Protein AF-A0A6N7H8T6-F1 (afdb_monomer)

Foldseek 3Di:
DDDPDDDDFQLDKDFQLQDDDDPPDDPVPGDIDDPVRSVVRLVLLAVVLVCVLVPNQLVVSQVVCVVVLVDGSNSHRDDSVNNLVNLLDVVLQQFDDDPNDGDDGHPDDHSDHPVSSVVSVVVVVVVPPDDPQDPQQHQQVNDADPVPRDGWHADDDPDPPPDPCVPDPRTDDVVPPDD

pLDDT: mean 80.15, std 17.3, range [33.03, 98.0]

Secondary structure (DSSP, 8-state):
----SSS--TTS--B-TT--PPTT--GGGPPBPPHHHHHHHHHHHHHHHHHHHTT--HHHHHHHHHHTT---TTSPPP-HHHHHHHHT-GGGGTEEEETTEEEEEPSS--SS-HHHHHHHHHHHHHT---S---TTSTTTTT-B-TTT-PBPEE---PPPTT-TTTTS-SEE-TTS---

Radius of gyration: 24.12 Å; Cα contacts (8 Å, |Δi|>4): 196; chains: 1; bounding box: 52×52×66 Å

Solvent-accessible surface area (backbone atoms only — not comparable to full-atom values): 11078 Å² total; per-residue (Å²): 130,85,81,82,83,76,83,54,50,81,48,44,80,37,54,41,66,66,68,77,74,56,95,94,53,54,83,87,69,50,54,66,52,54,68,69,58,31,50,53,39,31,48,51,54,39,53,50,51,53,39,47,74,74,63,51,53,58,62,56,56,31,50,51,33,48,74,71,68,52,50,43,59,71,68,41,74,59,42,53,68,56,51,51,62,57,73,68,36,48,59,44,35,20,35,37,70,54,95,94,36,84,74,48,70,48,86,70,85,47,62,38,57,55,68,60,47,51,52,50,51,50,52,59,60,69,62,68,63,68,78,77,76,44,91,90,44,76,53,46,77,68,41,59,38,92,86,78,62,48,65,22,39,59,49,87,74,75,71,63,96,83,53,99,66,78,80,76,74,55,61,45,63,80,87,63,69,88,127

Sequence (179 aa):
MAYVGGPRRFGWPGGDLTWQPAEGQTDEDRPQVPAAQVAREREAIRAAADELLAGVSQGEI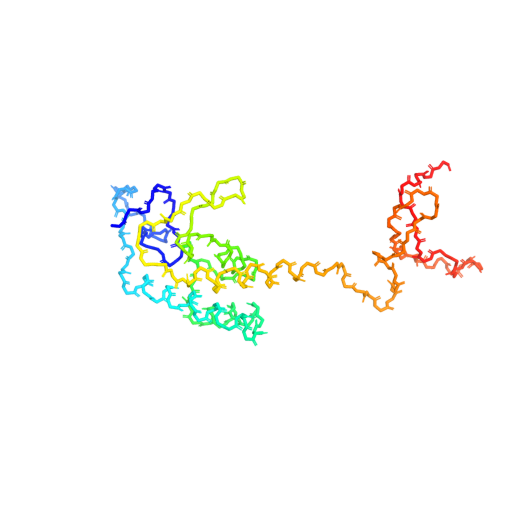VRAWNKEGLWTVTGLPWTAKGLRLMMLRATNAGLIEQDDKFVSRIPGEPIIDPEVFERLRSMYKGRSRGRPIGERYVGTGILRCAVCGHTLSAVAHQPRLDSPTALADLHVCRSVGSA

Mean predicted aligned error: 13.2 Å

Nearest PDB structures (foldseek):
  4kis-assembly3_C  TM=6.837E-01  e=4.340E-03  Listeria innocua Clip11262
  4kis-assembly2_B  TM=5.967E-01  e=1.514E-03  Listeria innocua Clip11262
  4kis-assembly1_A  TM=5.745E-01  e=1.181E-03  Listeria innocua Clip11262
  4kis-assembly4_D  TM=5.713E-01  e=2.063E-03  Listeria innocua Clip11262
  6dnw-assembly1_A  TM=5.417E-01  e=1.610E-03  Listeria innocua Clip11262

Structure (mmCIF, N/CA/C/O backbone):
data_AF-A0A6N7H8T6-F1
#
_entry.id   AF-A0A6N7H8T6-F1
#
loop_
_atom_site.group_PDB
_atom_site.id
_atom_site.type_symbol
_atom_site.label_atom_id
_atom_site.label_alt_id
_atom_site.label_comp_id
_atom_site.label_asym_id
_atom_site.label_entity_id
_atom_site.label_seq_id
_atom_site.pdbx_PDB_ins_code
_atom_site.Cartn_x
_atom_site.Cartn_y
_atom_site.Cartn_z
_atom_site.occupancy
_atom_site.B_iso_or_equiv
_atom_site.auth_seq_id
_atom_site.auth_comp_id
_atom_site.auth_asym_id
_atom_site.auth_atom_id
_atom_site.pdbx_PDB_model_num
ATOM 1 N N . MET A 1 1 ? -1.152 -12.227 18.499 1.00 45.41 1 MET A N 1
ATOM 2 C CA . MET A 1 1 ? -0.290 -11.899 17.341 1.00 45.41 1 MET A CA 1
ATOM 3 C C . MET A 1 1 ? 0.047 -10.420 17.419 1.00 45.41 1 MET A C 1
ATOM 5 O O . MET A 1 1 ? -0.827 -9.602 17.171 1.00 45.41 1 MET A O 1
ATOM 9 N N . ALA A 1 2 ? 1.246 -10.079 17.893 1.00 40.97 2 ALA A N 1
ATOM 10 C CA . ALA A 1 2 ? 1.600 -8.707 18.247 1.00 40.97 2 ALA A CA 1
ATOM 11 C C . ALA A 1 2 ? 2.282 -7.999 17.068 1.00 40.97 2 ALA A C 1
ATOM 13 O O . ALA A 1 2 ? 3.449 -8.248 16.775 1.00 40.97 2 ALA A O 1
ATOM 14 N N . TYR A 1 3 ? 1.547 -7.114 16.397 1.00 54.38 3 TYR A N 1
ATOM 15 C CA . TYR A 1 3 ? 2.156 -6.016 15.655 1.00 54.38 3 TYR A CA 1
ATOM 16 C C . TYR A 1 3 ? 2.599 -4.965 16.686 1.00 54.38 3 TYR A C 1
ATOM 18 O O . TYR A 1 3 ? 1.795 -4.505 17.497 1.00 54.38 3 TYR A O 1
ATOM 26 N N . VAL A 1 4 ? 3.894 -4.654 16.705 1.00 48.00 4 VAL A N 1
ATOM 27 C CA . VAL A 1 4 ? 4.522 -3.731 17.659 1.00 48.00 4 VAL A CA 1
ATOM 28 C C . VAL A 1 4 ? 4.193 -2.292 17.252 1.00 48.00 4 VAL A C 1
ATOM 30 O O . VAL A 1 4 ? 4.643 -1.845 16.204 1.00 48.00 4 VAL A O 1
ATOM 33 N N . GLY A 1 5 ? 3.396 -1.607 18.079 1.00 60.94 5 GLY A N 1
ATOM 34 C CA . GLY A 1 5 ? 3.323 -0.145 18.237 1.00 60.94 5 GLY A CA 1
ATOM 35 C C . GLY A 1 5 ? 3.208 0.720 16.973 1.00 60.94 5 GLY A C 1
ATOM 36 O O . GLY A 1 5 ? 4.181 0.957 16.265 1.00 60.94 5 GLY A O 1
ATOM 37 N N . GLY A 1 6 ? 2.027 1.295 16.739 1.00 69.12 6 GLY A N 1
ATOM 38 C CA . GLY A 1 6 ? 1.811 2.360 15.752 1.00 69.12 6 GLY A CA 1
ATOM 39 C C . GLY A 1 6 ? 0.403 2.333 15.148 1.00 69.12 6 GLY A C 1
ATOM 40 O O . GLY A 1 6 ? -0.345 1.388 15.401 1.00 69.12 6 GLY A O 1
ATOM 41 N N . PRO A 1 7 ? 0.031 3.338 14.332 1.00 80.56 7 PRO A N 1
ATOM 42 C CA . PRO A 1 7 ? -1.272 3.377 13.672 1.00 80.56 7 PRO A CA 1
ATOM 43 C C . PRO A 1 7 ? -1.535 2.114 12.841 1.00 80.56 7 PRO A C 1
ATOM 45 O O . PRO A 1 7 ? -0.618 1.555 12.225 1.00 80.56 7 PRO A O 1
ATOM 48 N N . ARG A 1 8 ? -2.801 1.679 12.805 1.00 90.25 8 ARG A N 1
ATOM 49 C CA . ARG A 1 8 ? -3.250 0.485 12.075 1.00 90.25 8 ARG A CA 1
ATOM 50 C C . ARG A 1 8 ? -2.813 0.524 10.605 1.00 90.25 8 ARG A C 1
ATOM 52 O O . ARG A 1 8 ? -2.893 1.555 9.937 1.00 90.25 8 ARG A O 1
ATOM 59 N N . ARG A 1 9 ? -2.412 -0.633 10.071 1.00 91.00 9 ARG A N 1
ATOM 60 C CA . ARG A 1 9 ? -2.093 -0.825 8.646 1.00 91.00 9 ARG A CA 1
ATOM 61 C C . ARG A 1 9 ? -3.193 -1.618 7.942 1.00 91.00 9 ARG A C 1
ATOM 63 O O . ARG A 1 9 ? -3.807 -2.496 8.533 1.00 91.00 9 ARG A O 1
ATOM 70 N N . PHE A 1 10 ? -3.400 -1.326 6.661 1.00 93.88 10 PHE A N 1
ATOM 71 C CA . PHE A 1 10 ? -4.339 -2.062 5.809 1.00 93.88 10 PHE A CA 1
ATOM 72 C C . PHE A 1 10 ? -3.918 -3.536 5.717 1.00 93.88 10 PHE A C 1
ATOM 74 O O . PHE A 1 10 ? -2.736 -3.806 5.500 1.00 93.88 10 PHE A O 1
ATOM 81 N N . GLY A 1 11 ? -4.853 -4.465 5.918 1.00 92.50 11 GLY A N 1
ATOM 82 C CA . GLY A 1 11 ? -4.601 -5.908 6.005 1.00 92.50 11 GLY A CA 1
ATOM 83 C C . GLY A 1 11 ? -4.140 -6.405 7.381 1.00 92.50 11 GLY A C 1
ATOM 84 O O . GLY A 1 11 ? -3.870 -7.598 7.538 1.00 92.50 11 GLY A O 1
ATOM 85 N N . TRP A 1 12 ? -4.055 -5.519 8.382 1.00 91.56 12 TRP A N 1
ATOM 86 C CA . TRP A 1 12 ? -3.616 -5.849 9.740 1.00 91.56 12 TRP A CA 1
ATOM 87 C C . TRP A 1 12 ? -4.679 -5.480 10.791 1.00 91.56 12 TRP A C 1
ATOM 89 O O . TRP A 1 12 ? -5.406 -4.490 10.620 1.00 91.56 12 TRP A O 1
ATOM 99 N N . PRO A 1 13 ? -4.782 -6.256 11.888 1.00 91.12 13 PRO A N 1
ATOM 100 C CA . PRO A 1 13 ? -5.597 -5.883 13.041 1.00 91.12 13 PRO A CA 1
ATOM 101 C C . PRO A 1 13 ? -5.139 -4.559 13.664 1.00 91.12 13 PRO A C 1
ATOM 103 O O . PRO A 1 13 ? -3.966 -4.192 13.577 1.00 91.12 13 PRO A O 1
ATOM 106 N N . GLY A 1 14 ? -6.064 -3.857 14.311 1.00 90.56 14 GLY A N 1
ATOM 107 C CA . GLY A 1 14 ? -5.794 -2.628 15.051 1.00 90.56 14 GLY A CA 1
ATOM 108 C C . GLY A 1 14 ? -7.059 -1.804 15.268 1.00 90.56 14 GLY A C 1
ATOM 109 O O . GLY A 1 14 ? -8.129 -2.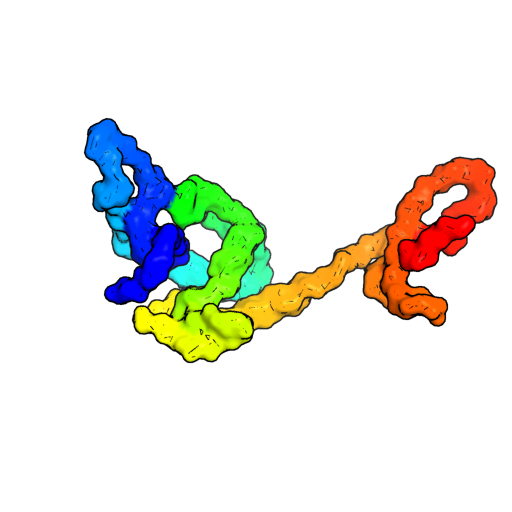147 14.756 1.00 90.56 14 GLY A O 1
ATOM 110 N N . GLY A 1 15 ? -6.911 -0.701 16.002 1.00 90.56 15 GLY A N 1
ATOM 111 C CA . GLY A 1 15 ? -7.995 0.248 16.230 1.00 90.56 15 GLY A CA 1
ATOM 112 C C . GLY A 1 15 ? -8.490 0.879 14.927 1.00 90.56 15 GLY A C 1
ATOM 113 O O . GLY A 1 15 ? -7.713 1.103 13.992 1.00 90.56 15 GLY A O 1
ATOM 114 N N . ASP A 1 16 ? -9.784 1.168 14.873 1.00 90.56 16 ASP A N 1
ATOM 115 C CA . ASP A 1 16 ? -10.409 1.859 13.754 1.00 90.56 16 ASP A CA 1
ATOM 116 C C . ASP A 1 16 ? -9.995 3.339 13.715 1.00 90.56 16 ASP A C 1
ATOM 118 O O . ASP A 1 16 ? -10.330 4.123 14.600 1.00 90.56 16 ASP A O 1
ATOM 122 N N . LEU A 1 17 ? -9.249 3.731 12.679 1.00 89.19 17 LEU A N 1
ATOM 123 C CA . LEU A 1 17 ? -8.793 5.114 12.503 1.00 89.19 17 LEU A CA 1
ATOM 124 C C . LEU A 1 17 ? -9.880 6.034 11.930 1.00 89.19 17 LEU A C 1
ATOM 126 O O . LEU A 1 17 ? -9.668 7.241 11.862 1.00 89.19 17 LEU A O 1
ATOM 130 N N . THR A 1 18 ? -11.011 5.478 11.493 1.00 89.62 18 THR A N 1
ATOM 131 C CA . THR A 1 18 ? -12.170 6.246 11.019 1.00 89.62 18 THR A CA 1
ATOM 132 C C . THR A 1 18 ? -13.157 6.565 12.139 1.00 89.62 18 THR A C 1
ATOM 134 O O . THR A 1 18 ? -14.020 7.427 11.970 1.00 89.62 18 THR A O 1
ATOM 137 N N . TRP A 1 19 ? -13.003 5.908 13.293 1.00 91.31 19 TRP A N 1
ATOM 138 C CA . TRP A 1 19 ? -13.808 6.155 14.479 1.00 91.31 19 TRP A CA 1
ATOM 139 C C . TRP A 1 19 ? -13.609 7.580 15.003 1.00 91.31 19 TRP A C 1
ATOM 141 O O . TRP A 1 19 ? -12.481 8.065 15.123 1.00 91.31 19 TRP A O 1
ATOM 151 N N . GLN A 1 20 ? -14.723 8.230 15.336 1.00 88.19 20 GLN A N 1
ATOM 152 C CA . GLN A 1 20 ? -14.751 9.549 15.955 1.00 88.19 20 GLN A CA 1
ATOM 153 C C . GLN A 1 20 ? -15.271 9.413 17.392 1.00 88.19 20 GLN A C 1
ATOM 155 O O . GLN A 1 20 ? -16.350 8.840 17.573 1.00 88.19 20 GLN A O 1
ATOM 160 N N . PRO A 1 21 ? -14.532 9.915 18.400 1.00 89.56 21 PRO A N 1
ATOM 161 C CA . PRO A 1 21 ? -14.958 9.838 19.791 1.00 89.56 21 PRO A CA 1
ATOM 162 C C . PRO A 1 21 ? -16.205 10.694 20.027 1.00 89.56 21 PRO A C 1
ATOM 164 O O . PRO A 1 21 ? -16.276 11.843 19.584 1.00 89.56 21 PRO A O 1
ATOM 167 N N . ALA A 1 22 ? -17.178 10.142 20.748 1.00 88.56 22 ALA A N 1
ATOM 168 C CA . ALA A 1 22 ? -18.265 10.917 21.332 1.00 88.56 22 ALA A CA 1
ATOM 169 C C . ALA A 1 22 ? -17.770 11.729 22.545 1.00 88.56 22 ALA A C 1
ATOM 171 O O . ALA A 1 22 ? -16.653 11.545 23.031 1.00 88.56 22 ALA A O 1
ATOM 172 N N . GLU A 1 23 ? -18.610 12.631 23.052 1.00 90.50 23 GLU A N 1
ATOM 173 C CA . GLU A 1 23 ? -18.296 13.420 24.245 1.00 90.50 23 GLU A CA 1
ATOM 174 C C . GLU A 1 23 ? -17.935 12.507 25.432 1.00 90.50 23 GLU A C 1
ATOM 176 O O . GLU A 1 23 ? -18.690 11.604 25.791 1.00 90.50 23 GLU A O 1
ATOM 181 N N . GLY A 1 24 ? -16.751 12.725 26.013 1.00 88.44 24 GLY A N 1
ATOM 182 C CA . GLY A 1 24 ? -16.219 11.930 27.125 1.00 88.44 24 GLY A CA 1
ATOM 183 C C . GLY A 1 24 ? -15.457 10.657 26.736 1.00 88.44 24 GLY A C 1
ATOM 184 O O . GLY A 1 24 ? -14.901 10.024 27.628 1.00 88.44 24 GLY A O 1
ATOM 185 N N . GLN A 1 25 ? -15.390 10.300 25.449 1.00 88.88 25 GLN A N 1
ATOM 186 C CA . GLN A 1 25 ? -14.588 9.168 24.971 1.00 88.88 25 GLN A CA 1
ATOM 187 C C . GLN A 1 25 ? -13.156 9.590 24.643 1.00 88.88 25 GLN A C 1
ATOM 189 O O . GLN A 1 25 ? -12.916 10.681 24.114 1.00 88.88 25 GLN A O 1
ATOM 194 N N . THR A 1 26 ? -12.204 8.704 24.920 1.00 88.38 26 THR A N 1
ATOM 195 C CA . THR A 1 26 ? -10.773 8.925 24.668 1.00 88.38 26 THR A CA 1
ATOM 196 C C . THR A 1 26 ? -10.216 7.911 23.665 1.00 88.38 26 THR A C 1
ATOM 198 O O . THR A 1 26 ? -10.927 7.028 23.192 1.00 88.38 26 THR A O 1
ATOM 201 N N . ASP A 1 27 ? -8.942 8.038 23.270 1.00 83.38 27 ASP A N 1
ATOM 202 C CA . ASP A 1 27 ? -8.324 7.150 22.265 1.00 83.38 27 ASP A CA 1
ATOM 203 C C . ASP A 1 27 ? -8.343 5.670 22.694 1.00 83.38 27 ASP A C 1
ATOM 205 O O . ASP A 1 27 ? -8.375 4.773 21.850 1.00 83.38 27 ASP A O 1
ATOM 209 N N . GLU A 1 28 ? -8.371 5.424 24.006 1.00 84.81 28 GLU A N 1
ATOM 210 C CA . GLU A 1 28 ? -8.485 4.107 24.631 1.00 84.81 28 GLU A CA 1
ATOM 211 C C . GLU A 1 28 ? -9.816 3.404 24.320 1.00 84.81 28 GLU A C 1
ATOM 213 O O . GLU A 1 28 ? -9.850 2.174 24.264 1.00 84.81 28 GLU A O 1
ATOM 218 N N . ASP A 1 29 ? -10.886 4.160 24.055 1.00 88.56 29 ASP A N 1
ATOM 219 C CA . ASP A 1 29 ? -12.208 3.623 23.709 1.00 88.56 29 ASP A CA 1
ATOM 220 C C . ASP A 1 29 ? -12.323 3.231 22.230 1.00 88.56 29 ASP A C 1
ATOM 222 O O . ASP A 1 29 ? -13.356 2.708 21.794 1.00 88.56 29 ASP A O 1
ATOM 226 N N . ARG A 1 30 ? -11.274 3.476 21.431 1.00 89.12 30 ARG A N 1
ATOM 227 C CA . ARG A 1 30 ? -11.296 3.202 19.995 1.00 89.12 30 ARG A CA 1
ATOM 228 C C . ARG A 1 30 ? -11.588 1.713 19.742 1.00 89.12 30 ARG A C 1
ATOM 230 O O . ARG A 1 30 ? -10.778 0.849 20.108 1.00 89.12 30 ARG A O 1
ATOM 237 N N . PRO A 1 31 ? -12.676 1.384 19.020 1.00 91.19 31 PRO A N 1
ATOM 238 C CA . PRO A 1 31 ? -13.019 0.004 18.730 1.00 91.19 31 PRO A CA 1
ATOM 239 C C . PRO A 1 31 ? -11.979 -0.638 17.810 1.00 91.19 31 PRO A C 1
ATOM 241 O O . PRO A 1 31 ? -11.370 0.006 16.951 1.00 91.19 31 PRO A O 1
ATOM 244 N N . GLN A 1 32 ? -11.785 -1.944 17.976 1.00 91.06 32 GLN A N 1
ATOM 245 C CA . GLN A 1 32 ? -10.966 -2.728 17.058 1.00 91.06 32 GLN A CA 1
ATOM 246 C C . GLN A 1 32 ? -11.731 -2.998 15.768 1.00 91.06 32 GLN A C 1
ATOM 248 O O . GLN A 1 32 ? -12.931 -3.278 15.784 1.00 91.06 32 GLN A O 1
ATOM 253 N N . VAL A 1 33 ? -11.015 -2.976 14.648 1.00 92.00 33 VAL A N 1
ATOM 254 C CA . VAL A 1 33 ? -11.615 -3.298 13.355 1.00 92.00 33 VAL A CA 1
ATOM 255 C C . VAL A 1 33 ? -12.042 -4.773 13.319 1.00 92.00 33 VAL A C 1
ATOM 257 O O . VAL A 1 33 ? -11.255 -5.639 13.719 1.00 92.00 33 VAL A O 1
ATOM 260 N N . PRO A 1 34 ? -13.253 -5.096 12.818 1.00 93.50 34 PRO A N 1
ATOM 261 C CA . PRO A 1 34 ? -13.736 -6.471 12.769 1.00 93.50 34 PRO A CA 1
ATOM 262 C C . PRO A 1 34 ? -12.805 -7.407 11.990 1.00 93.50 34 PRO A C 1
ATOM 264 O O . PRO A 1 34 ? -12.294 -7.063 10.921 1.00 93.50 34 PRO A O 1
ATOM 267 N N . ALA A 1 35 ? -12.654 -8.645 12.469 1.00 92.69 35 ALA A N 1
ATOM 268 C CA . ALA A 1 35 ? -11.806 -9.650 11.822 1.00 92.69 35 ALA A CA 1
ATOM 269 C C . ALA A 1 35 ? -12.214 -9.932 10.362 1.00 92.69 35 ALA A C 1
ATOM 271 O O . ALA A 1 35 ? -11.352 -10.154 9.514 1.00 92.69 35 ALA A O 1
ATOM 272 N N . ALA A 1 36 ? -13.513 -9.859 10.050 1.00 94.25 36 ALA A N 1
ATOM 273 C CA . ALA A 1 36 ? -14.027 -10.009 8.688 1.00 94.25 36 ALA A CA 1
ATOM 274 C C . ALA A 1 36 ? -13.511 -8.912 7.740 1.00 94.25 36 ALA A C 1
ATOM 276 O O . ALA A 1 36 ? -13.147 -9.196 6.600 1.00 94.25 36 ALA A O 1
ATOM 277 N N . GLN A 1 37 ? -13.416 -7.668 8.222 1.00 94.12 37 GLN A N 1
ATOM 278 C CA . GLN A 1 37 ? -12.843 -6.573 7.445 1.00 94.12 37 GLN A CA 1
ATOM 279 C C . GLN A 1 37 ? -11.347 -6.801 7.217 1.00 94.12 37 GLN A C 1
ATOM 281 O O . GLN A 1 37 ? -10.883 -6.693 6.087 1.00 94.12 37 GLN A O 1
ATOM 286 N N . VAL A 1 38 ? -10.598 -7.197 8.251 1.00 94.44 38 VAL A N 1
ATOM 287 C CA . VAL A 1 38 ? -9.169 -7.524 8.105 1.00 94.44 38 VAL A CA 1
ATOM 288 C C . VAL A 1 38 ? -8.964 -8.661 7.098 1.00 94.44 38 VAL A C 1
ATOM 290 O O . VAL A 1 38 ? -8.064 -8.579 6.266 1.00 94.44 38 VAL A O 1
ATOM 293 N N . ALA A 1 39 ? -9.808 -9.695 7.118 1.00 95.06 39 ALA A N 1
ATOM 294 C CA . ALA A 1 39 ? -9.755 -10.789 6.151 1.00 95.06 39 ALA A CA 1
ATOM 295 C C . ALA A 1 39 ? -10.003 -10.305 4.712 1.00 95.06 39 ALA A C 1
ATOM 297 O O . ALA A 1 39 ? -9.221 -10.643 3.824 1.00 95.06 39 ALA A O 1
ATOM 298 N N . ARG A 1 40 ? -11.018 -9.453 4.493 1.00 96.56 40 ARG A N 1
ATOM 299 C CA . ARG A 1 40 ? -11.284 -8.826 3.185 1.00 96.56 40 ARG A CA 1
ATOM 300 C C . ARG A 1 40 ? -10.082 -8.022 2.689 1.00 96.56 40 ARG A C 1
ATOM 302 O O . ARG A 1 40 ? -9.706 -8.128 1.528 1.00 96.56 40 ARG A O 1
ATOM 309 N N . GLU A 1 41 ? -9.470 -7.225 3.560 1.00 96.38 41 GLU A N 1
ATOM 310 C CA . GLU A 1 41 ? -8.300 -6.417 3.206 1.00 96.38 41 GLU A CA 1
ATOM 311 C C . GLU A 1 41 ? -7.083 -7.286 2.857 1.00 96.38 41 GLU A C 1
ATOM 313 O O . GLU A 1 41 ? -6.379 -6.998 1.891 1.00 96.38 41 GLU A O 1
ATOM 318 N N . ARG A 1 42 ? -6.841 -8.370 3.608 1.00 96.50 42 ARG A N 1
ATOM 319 C CA . ARG A 1 42 ? -5.766 -9.335 3.310 1.00 96.50 42 ARG A CA 1
ATOM 320 C C . ARG A 1 42 ? -5.976 -10.008 1.962 1.00 96.50 42 ARG A C 1
ATOM 322 O O . ARG A 1 42 ? -5.013 -10.168 1.220 1.00 96.50 42 ARG A O 1
ATOM 329 N N . GLU A 1 43 ? -7.213 -10.369 1.646 1.00 97.06 43 GLU A N 1
ATOM 330 C CA . GLU A 1 43 ? -7.534 -10.981 0.362 1.00 97.06 43 GLU A CA 1
ATOM 331 C C . GLU A 1 43 ? -7.336 -10.006 -0.797 1.00 97.06 43 GLU A C 1
ATOM 333 O O . GLU A 1 43 ? -6.704 -10.351 -1.789 1.00 97.06 43 GLU A O 1
ATOM 338 N N . ALA A 1 44 ? -7.749 -8.749 -0.628 1.00 97.44 44 ALA A N 1
ATOM 339 C CA . ALA A 1 44 ? -7.486 -7.712 -1.617 1.00 97.44 44 ALA A CA 1
ATOM 340 C C . ALA A 1 44 ? -5.981 -7.523 -1.872 1.00 97.44 44 ALA A C 1
ATOM 342 O O . ALA A 1 44 ? -5.565 -7.368 -3.017 1.00 97.44 44 ALA A O 1
ATOM 343 N N . ILE A 1 45 ? -5.144 -7.578 -0.829 1.00 97.38 45 ILE A N 1
ATOM 344 C CA . ILE A 1 45 ? -3.683 -7.505 -0.979 1.00 97.38 45 ILE A CA 1
ATOM 345 C C . ILE A 1 45 ? -3.146 -8.676 -1.820 1.00 97.38 45 ILE A C 1
ATOM 347 O O . ILE A 1 45 ? -2.280 -8.455 -2.667 1.00 97.38 45 ILE A O 1
ATOM 351 N N . ARG A 1 46 ? -3.647 -9.901 -1.609 1.00 97.31 46 ARG A N 1
ATOM 352 C CA . ARG A 1 46 ? -3.247 -11.081 -2.396 1.00 97.31 46 ARG A CA 1
ATOM 353 C C . ARG A 1 46 ? -3.690 -10.965 -3.847 1.00 97.31 46 ARG A C 1
ATOM 355 O O . ARG A 1 46 ? -2.850 -11.042 -4.735 1.00 97.31 46 ARG A O 1
ATO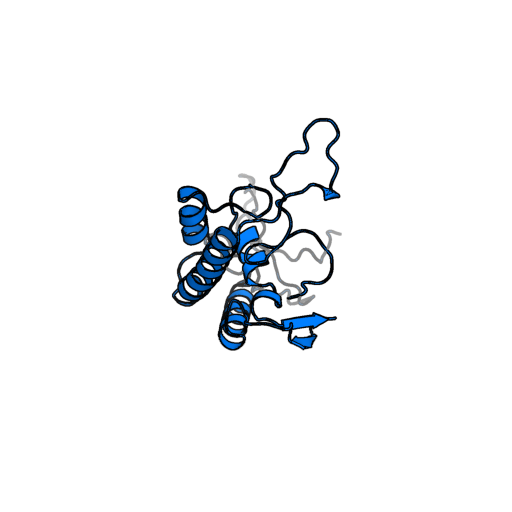M 362 N N . ALA A 1 47 ? -4.966 -10.666 -4.075 1.00 97.38 47 ALA A N 1
ATOM 363 C CA . ALA A 1 47 ? -5.508 -10.483 -5.416 1.00 97.38 47 ALA A CA 1
ATOM 364 C C . ALA A 1 47 ? -4.746 -9.394 -6.188 1.00 97.38 47 ALA A C 1
ATOM 366 O O . ALA A 1 47 ? -4.328 -9.610 -7.321 1.00 97.38 47 ALA A O 1
ATOM 367 N N . ALA A 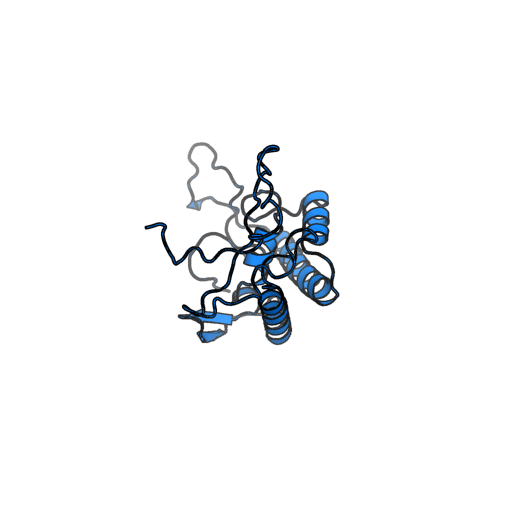1 48 ? -4.458 -8.254 -5.549 1.00 97.25 48 ALA A N 1
ATOM 368 C CA . ALA A 1 48 ? -3.672 -7.197 -6.179 1.00 97.25 48 ALA A CA 1
ATOM 369 C C . ALA A 1 48 ? -2.227 -7.622 -6.480 1.00 97.25 48 ALA A C 1
ATOM 371 O O . ALA A 1 48 ? -1.662 -7.160 -7.470 1.00 97.25 48 ALA A O 1
ATOM 372 N N . ALA A 1 49 ? -1.605 -8.473 -5.655 1.00 97.06 49 ALA A N 1
ATOM 373 C CA . ALA A 1 49 ? -0.284 -9.026 -5.956 1.00 97.06 49 ALA A CA 1
ATOM 374 C C . ALA A 1 49 ? -0.310 -9.829 -7.262 1.00 97.06 49 ALA A C 1
ATOM 376 O O . ALA A 1 49 ? 0.514 -9.584 -8.149 1.00 97.06 49 ALA A O 1
ATOM 377 N N . ASP A 1 50 ? -1.284 -10.726 -7.391 1.00 96.75 50 ASP A N 1
ATOM 378 C CA . ASP A 1 50 ? -1.440 -11.591 -8.558 1.00 96.75 50 ASP A CA 1
ATOM 379 C C . ASP A 1 50 ? -1.790 -10.784 -9.814 1.00 96.75 50 ASP A C 1
ATOM 381 O O . ASP A 1 50 ? -1.143 -10.937 -10.850 1.00 96.75 50 ASP A O 1
ATOM 385 N N . GLU A 1 51 ? -2.735 -9.846 -9.714 1.00 96.44 51 GLU A N 1
ATOM 386 C CA . GLU A 1 51 ? -3.129 -8.953 -10.809 1.00 96.44 51 GLU A CA 1
ATOM 387 C C . GLU A 1 51 ? -1.958 -8.094 -11.308 1.00 96.44 51 GLU A C 1
ATOM 389 O O . GLU A 1 51 ? -1.732 -7.973 -12.516 1.00 96.44 51 GLU A O 1
ATOM 394 N N . LEU A 1 52 ? -1.170 -7.516 -10.394 1.00 95.94 52 LEU A N 1
ATOM 395 C CA . LEU A 1 52 ? 0.000 -6.715 -10.760 1.00 95.94 52 LEU A CA 1
ATOM 396 C C . LEU A 1 52 ? 1.053 -7.551 -11.491 1.00 95.94 52 LEU A C 1
ATOM 398 O O . LEU A 1 52 ? 1.629 -7.077 -12.474 1.00 95.94 52 LEU A O 1
ATOM 402 N N . LEU A 1 53 ? 1.3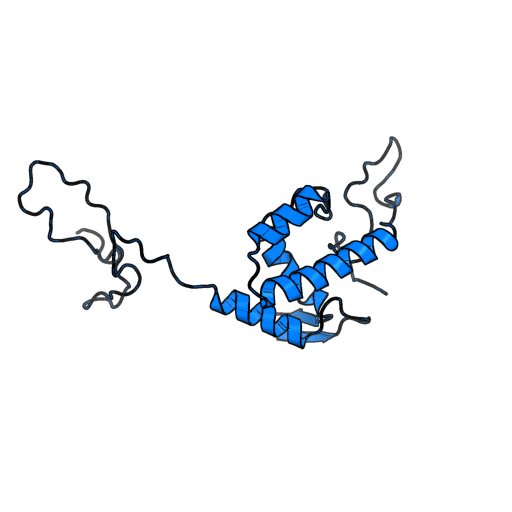04 -8.780 -11.031 1.00 94.50 53 LEU A N 1
ATOM 403 C CA . LEU A 1 53 ? 2.235 -9.705 -11.681 1.00 94.50 53 LEU A CA 1
ATOM 404 C C . LEU A 1 53 ? 1.696 -10.235 -13.017 1.00 94.50 53 LEU A C 1
ATOM 406 O O . LEU A 1 53 ? 2.492 -10.500 -13.917 1.00 94.50 53 LEU A O 1
ATOM 410 N N . ALA A 1 54 ? 0.374 -10.317 -13.176 1.00 94.00 54 ALA A N 1
ATOM 411 C CA . ALA A 1 54 ? -0.297 -10.604 -14.443 1.00 94.00 54 ALA A CA 1
ATOM 412 C C . ALA A 1 54 ? -0.303 -9.406 -15.417 1.00 94.00 54 ALA A C 1
ATOM 414 O O . ALA A 1 54 ? -0.695 -9.548 -16.574 1.00 94.00 54 ALA A O 1
ATOM 415 N N . GLY A 1 55 ? 0.159 -8.228 -14.981 1.00 92.56 55 GLY A N 1
ATOM 416 C CA . GLY A 1 55 ? 0.315 -7.041 -15.821 1.00 92.56 55 GLY A CA 1
ATOM 417 C C . GLY A 1 55 ? -0.836 -6.036 -15.750 1.00 92.56 55 GLY A C 1
ATOM 418 O O . GLY A 1 55 ? -0.781 -5.023 -16.451 1.00 92.56 55 GLY A O 1
ATOM 419 N N . VAL A 1 56 ? -1.831 -6.253 -14.884 1.00 92.88 56 VAL A N 1
ATOM 420 C CA . VAL A 1 56 ? -2.908 -5.284 -14.634 1.00 92.88 56 VAL A CA 1
ATOM 421 C C . VAL A 1 56 ? -2.310 -3.974 -14.121 1.00 92.88 56 VAL A C 1
ATOM 423 O O . VAL A 1 56 ? -1.349 -3.939 -13.340 1.00 92.88 56 VAL A O 1
ATOM 426 N N . SER A 1 57 ? -2.843 -2.846 -14.588 1.00 93.06 57 SER A N 1
ATOM 427 C CA . SER A 1 57 ? -2.314 -1.550 -14.184 1.00 93.06 57 SER A CA 1
ATOM 428 C C . SER A 1 57 ? -2.760 -1.188 -12.763 1.00 93.06 57 SER A C 1
ATOM 430 O O . SER A 1 57 ? -3.905 -1.387 -12.372 1.00 93.06 57 SER A O 1
ATOM 432 N N . GLN A 1 58 ? -1.884 -0.530 -11.996 1.00 94.19 58 GLN A N 1
ATOM 433 C CA . GLN A 1 58 ? -2.234 -0.005 -10.664 1.00 94.19 58 GLN A CA 1
ATOM 434 C C . GLN A 1 58 ? -3.486 0.885 -10.691 1.00 94.19 58 GLN A C 1
ATOM 436 O O . GLN A 1 58 ? -4.240 0.927 -9.726 1.00 94.19 58 GLN A O 1
ATOM 441 N N . GLY A 1 59 ? -3.687 1.623 -11.788 1.00 93.50 59 GLY A N 1
ATOM 442 C CA . GLY A 1 59 ? -4.847 2.490 -11.957 1.00 93.50 59 GLY A CA 1
ATOM 443 C C . GLY A 1 59 ? -6.157 1.714 -12.077 1.00 93.50 59 GLY A C 1
ATOM 444 O O . GLY A 1 59 ? -7.168 2.188 -11.572 1.00 93.50 59 GLY A O 1
ATOM 445 N N . GLU A 1 60 ? -6.154 0.541 -12.710 1.00 96.12 60 GLU A N 1
ATOM 446 C CA . GLU A 1 60 ? -7.336 -0.328 -12.803 1.00 96.12 60 GLU A CA 1
ATOM 447 C C . GLU A 1 60 ? -7.713 -0.897 -11.442 1.00 96.12 60 GLU A C 1
ATOM 449 O O . GLU A 1 60 ? -8.855 -0.724 -11.024 1.00 96.12 60 GLU A O 1
ATOM 454 N N . ILE A 1 61 ? -6.737 -1.449 -10.717 1.00 97.62 61 ILE A N 1
ATOM 455 C CA . ILE A 1 61 ? -6.930 -1.996 -9.366 1.00 97.62 61 ILE A CA 1
ATOM 456 C C . ILE A 1 61 ? -7.501 -0.923 -8.433 1.00 97.62 61 ILE A C 1
ATOM 458 O O . ILE A 1 61 ? -8.525 -1.119 -7.786 1.00 97.62 61 ILE A O 1
ATOM 462 N N . VAL A 1 62 ? -6.890 0.267 -8.424 1.00 97.81 62 VAL A N 1
ATOM 463 C CA . VAL A 1 62 ? -7.364 1.396 -7.610 1.00 97.81 62 VAL A CA 1
ATOM 464 C C . VAL A 1 62 ? -8.784 1.823 -7.986 1.00 97.81 62 VAL A C 1
ATOM 466 O O . VAL A 1 62 ? -9.582 2.123 -7.098 1.00 97.81 62 VAL A O 1
ATOM 469 N N . ARG A 1 63 ? -9.129 1.859 -9.279 1.00 97.25 63 ARG A N 1
ATOM 470 C CA . ARG A 1 63 ? -10.497 2.189 -9.709 1.00 97.25 63 ARG A CA 1
ATOM 471 C C . ARG A 1 63 ? -11.503 1.141 -9.241 1.00 97.25 63 ARG A C 1
ATOM 473 O O . ARG A 1 63 ? -12.574 1.532 -8.785 1.00 97.25 63 ARG A O 1
ATOM 480 N N . ALA A 1 64 ? -11.162 -0.144 -9.332 1.00 97.44 64 ALA A N 1
ATOM 481 C CA . ALA A 1 64 ? -12.009 -1.232 -8.852 1.00 97.44 64 ALA A CA 1
ATOM 482 C C . ALA A 1 64 ? -12.242 -1.118 -7.338 1.00 97.44 64 ALA A C 1
ATOM 484 O O . ALA A 1 64 ? -13.384 -1.006 -6.901 1.00 97.44 64 ALA A O 1
ATOM 485 N N . TRP A 1 65 ? -11.170 -0.989 -6.552 1.00 97.56 65 TRP A N 1
ATOM 486 C CA . TRP A 1 65 ? -11.258 -0.846 -5.095 1.00 97.56 65 TRP A CA 1
ATOM 487 C C . TRP A 1 65 ? -12.092 0.362 -4.670 1.00 97.56 65 TRP A C 1
ATOM 489 O O . TRP A 1 65 ? -12.969 0.244 -3.816 1.00 97.56 65 TRP A O 1
ATOM 499 N N . ASN A 1 66 ? -11.869 1.522 -5.294 1.00 97.50 66 ASN A N 1
ATOM 500 C CA . ASN A 1 66 ? -12.624 2.732 -4.976 1.00 97.50 66 ASN A CA 1
ATOM 501 C C . ASN A 1 66 ? -14.110 2.598 -5.339 1.00 97.50 66 ASN A C 1
ATOM 503 O O . ASN A 1 66 ? -14.959 3.084 -4.593 1.00 97.50 66 ASN A O 1
ATOM 507 N N . LYS A 1 67 ? -14.431 1.921 -6.450 1.00 97.06 67 LYS A N 1
ATOM 508 C CA . LYS A 1 67 ? -15.813 1.630 -6.857 1.00 97.06 67 LYS A CA 1
ATOM 509 C C . LYS A 1 67 ? -16.509 0.677 -5.879 1.00 97.06 67 LYS A C 1
ATOM 511 O O . LYS A 1 67 ? -17.692 0.844 -5.611 1.00 97.06 67 LYS A O 1
ATOM 516 N N . GLU A 1 68 ? -15.778 -0.288 -5.333 1.00 95.19 68 GLU A N 1
ATOM 517 C CA . GLU A 1 68 ? -16.263 -1.269 -4.351 1.00 95.19 68 GLU A CA 1
ATOM 518 C C . GLU A 1 68 ? -16.252 -0.760 -2.900 1.00 95.19 68 GLU A C 1
ATOM 520 O O . GLU A 1 68 ? -16.494 -1.526 -1.961 1.00 95.19 68 GLU A O 1
ATOM 525 N N . GLY A 1 69 ? -15.914 0.513 -2.681 1.00 95.69 69 GLY A N 1
ATOM 526 C CA . GLY A 1 69 ? -15.833 1.090 -1.341 1.00 95.69 69 GLY A CA 1
ATOM 527 C C . GLY A 1 69 ? -14.724 0.488 -0.470 1.00 95.69 69 GLY A C 1
ATOM 528 O O . GLY A 1 69 ? -14.801 0.541 0.755 1.00 95.69 69 GLY A O 1
ATOM 529 N N . LEU A 1 70 ? -13.698 -0.128 -1.065 1.00 96.38 70 LEU A N 1
ATOM 530 C CA . LEU A 1 70 ? -12.524 -0.601 -0.337 1.00 96.38 70 LEU A CA 1
ATOM 531 C C . LEU A 1 70 ? -11.545 0.561 -0.158 1.00 96.38 70 LEU A C 1
ATOM 533 O O . LEU A 1 70 ? -10.696 0.804 -1.010 1.00 96.38 70 LEU A O 1
ATOM 537 N N . TRP A 1 71 ? -11.689 1.312 0.930 1.00 95.75 71 TRP A N 1
ATOM 538 C CA . TRP A 1 71 ? -10.894 2.514 1.206 1.00 95.75 71 TRP A CA 1
ATOM 539 C C . TRP A 1 71 ? -9.605 2.212 1.976 1.00 95.75 71 TRP A C 1
ATOM 541 O O . TRP A 1 71 ? -9.351 1.082 2.395 1.00 95.75 71 TRP A O 1
ATOM 551 N N . THR A 1 72 ? -8.748 3.219 2.142 1.00 95.94 72 THR A N 1
ATOM 552 C CA . THR A 1 72 ? -7.570 3.119 3.011 1.00 95.94 72 THR A CA 1
ATOM 553 C C . THR A 1 72 ? -7.983 3.013 4.484 1.00 95.94 72 THR A C 1
ATOM 555 O O . THR A 1 72 ? -9.123 3.289 4.850 1.00 95.94 72 THR A O 1
ATOM 558 N N . VAL A 1 73 ? -7.034 2.690 5.371 1.00 93.75 73 VAL A N 1
ATOM 559 C CA . VAL A 1 73 ? -7.284 2.644 6.829 1.00 93.75 73 VAL A CA 1
ATOM 560 C C . VAL A 1 73 ? -7.798 3.956 7.420 1.00 93.75 73 VAL A C 1
ATOM 562 O O . VAL A 1 73 ? -8.445 3.921 8.454 1.00 93.75 73 VAL A O 1
ATOM 565 N N . THR A 1 74 ? -7.517 5.095 6.780 1.00 92.00 74 THR A N 1
ATOM 566 C CA . THR A 1 74 ? -7.991 6.423 7.197 1.00 92.00 74 THR A CA 1
ATOM 567 C C . THR A 1 74 ? -9.309 6.817 6.521 1.00 92.00 74 THR A C 1
ATOM 569 O O . THR A 1 74 ? -9.694 7.978 6.588 1.00 92.00 74 THR A O 1
ATOM 572 N N . GLY A 1 75 ? -9.961 5.902 5.797 1.00 93.19 75 GLY A N 1
ATOM 573 C CA . GLY A 1 75 ? -11.224 6.163 5.100 1.00 93.19 75 GLY A CA 1
ATOM 574 C C . GLY A 1 75 ? -11.098 6.995 3.819 1.00 93.19 75 GLY A C 1
ATOM 575 O O . GLY A 1 75 ? -12.083 7.563 3.362 1.00 93.19 75 GLY A O 1
ATOM 576 N N . LEU A 1 76 ? -9.903 7.091 3.226 1.00 95.12 76 LEU A N 1
ATOM 577 C CA . LEU A 1 76 ? -9.681 7.852 1.991 1.00 95.12 76 LEU A CA 1
ATOM 578 C C . LEU A 1 76 ? -9.683 6.932 0.760 1.00 95.12 76 LEU A C 1
ATOM 580 O O . LEU A 1 76 ? -9.317 5.758 0.872 1.00 95.12 76 LEU A O 1
ATOM 584 N N . PRO A 1 77 ? -10.029 7.445 -0.436 1.00 96.94 77 PRO A N 1
ATOM 585 C CA . PRO A 1 77 ? -9.894 6.677 -1.666 1.00 96.94 77 PRO A CA 1
ATOM 586 C C . PRO A 1 77 ? -8.426 6.345 -1.948 1.00 96.94 77 PRO A C 1
ATOM 588 O O . PRO A 1 77 ? -7.503 7.112 -1.651 1.00 96.94 77 PRO A O 1
ATOM 591 N N . TRP A 1 78 ? -8.202 5.199 -2.581 1.00 98.00 78 TRP A N 1
ATOM 592 C CA . TRP A 1 78 ? -6.878 4.787 -3.012 1.00 98.00 78 TRP A CA 1
ATOM 593 C C . TRP A 1 78 ? -6.355 5.660 -4.147 1.00 98.00 78 TRP A C 1
ATOM 595 O O . TRP A 1 78 ? -7.085 6.100 -5.035 1.00 98.00 78 TRP A O 1
ATOM 605 N N . THR A 1 79 ? -5.037 5.835 -4.144 1.00 97.38 79 THR A N 1
ATOM 606 C CA . THR A 1 79 ? -4.264 6.381 -5.261 1.00 97.38 79 THR A CA 1
ATOM 607 C C . THR A 1 79 ? -3.259 5.332 -5.725 1.00 97.38 79 THR A C 1
ATOM 609 O O . THR A 1 79 ? -2.823 4.501 -4.927 1.00 97.38 79 THR A O 1
ATOM 612 N N . ALA A 1 80 ? -2.819 5.387 -6.986 1.00 94.00 80 ALA A N 1
ATOM 613 C CA . ALA A 1 80 ? -1.804 4.455 -7.493 1.00 94.00 80 ALA A CA 1
ATOM 614 C C . ALA A 1 80 ? -0.497 4.516 -6.675 1.00 94.00 80 ALA A C 1
ATOM 616 O O . ALA A 1 80 ? 0.101 3.489 -6.364 1.00 94.00 80 ALA A O 1
ATOM 617 N N . LYS A 1 81 ? -0.084 5.720 -6.246 1.00 94.25 81 LYS A N 1
ATOM 618 C CA . LYS A 1 81 ? 1.064 5.896 -5.342 1.00 94.25 81 LYS A CA 1
ATOM 619 C C . LYS A 1 81 ? 0.824 5.213 -3.992 1.00 94.25 81 LYS A C 1
ATOM 621 O O . LYS A 1 81 ? 1.724 4.541 -3.495 1.00 94.25 81 LYS A O 1
ATOM 626 N N . GLY A 1 82 ? -0.368 5.374 -3.414 1.00 95.62 82 GLY A N 1
ATOM 627 C CA . GLY A 1 82 ? -0.754 4.724 -2.161 1.00 95.62 82 GLY A CA 1
ATOM 628 C C . GLY A 1 82 ? -0.731 3.199 -2.265 1.00 95.62 82 GLY A C 1
ATOM 629 O O . GLY A 1 82 ? -0.129 2.549 -1.413 1.00 95.62 82 GLY A O 1
ATOM 630 N N . LEU A 1 83 ? -1.295 2.645 -3.346 1.00 96.31 83 LEU A N 1
ATOM 631 C CA . LEU A 1 83 ? -1.262 1.210 -3.639 1.00 96.31 83 LEU A CA 1
ATOM 632 C C . LEU A 1 83 ? 0.185 0.706 -3.711 1.00 96.31 83 LEU A C 1
ATOM 634 O O . LEU A 1 83 ? 0.541 -0.219 -2.990 1.00 96.31 83 LEU A O 1
ATOM 638 N N . ARG A 1 84 ? 1.051 1.366 -4.494 1.00 94.88 84 ARG A N 1
ATOM 639 C CA . ARG A 1 84 ? 2.481 1.018 -4.586 1.00 94.88 84 ARG A CA 1
ATOM 640 C C . ARG A 1 84 ? 3.167 0.994 -3.223 1.00 94.88 84 ARG A C 1
ATOM 642 O O . ARG A 1 84 ? 3.874 0.040 -2.914 1.00 94.88 84 ARG A O 1
ATOM 649 N N . LEU A 1 85 ? 3.005 2.055 -2.433 1.00 93.56 85 LEU A N 1
ATOM 650 C CA . LEU A 1 85 ? 3.641 2.153 -1.118 1.00 93.56 85 LEU A CA 1
ATOM 651 C C . LEU A 1 85 ? 3.136 1.074 -0.162 1.00 93.56 85 LEU A C 1
ATOM 653 O O . LEU A 1 85 ? 3.906 0.609 0.669 1.00 93.56 85 LEU A O 1
ATOM 657 N N . MET A 1 86 ? 1.866 0.679 -0.267 1.00 95.56 86 MET A N 1
ATOM 658 C CA . MET A 1 86 ? 1.308 -0.413 0.523 1.00 95.56 86 MET A CA 1
ATOM 659 C C . MET A 1 86 ? 1.863 -1.769 0.077 1.00 95.56 86 MET A C 1
ATOM 661 O O . MET A 1 86 ? 2.332 -2.519 0.930 1.00 95.56 86 MET A O 1
ATOM 665 N N . MET A 1 87 ? 1.877 -2.054 -1.229 1.00 95.44 87 MET A N 1
ATOM 666 C CA . MET A 1 87 ? 2.354 -3.332 -1.773 1.00 95.44 87 MET A CA 1
ATOM 667 C C . MET A 1 87 ? 3.842 -3.577 -1.508 1.00 95.44 87 MET A C 1
ATOM 669 O O . MET A 1 87 ? 4.246 -4.723 -1.367 1.00 95.44 87 MET A O 1
ATOM 673 N N . LEU A 1 88 ? 4.653 -2.517 -1.402 1.00 92.81 88 LEU A N 1
ATOM 674 C CA . LEU A 1 88 ? 6.095 -2.599 -1.135 1.00 92.81 88 LEU A CA 1
ATOM 675 C C . LEU A 1 88 ? 6.464 -2.716 0.354 1.00 92.81 88 LEU A C 1
ATOM 677 O O . LEU A 1 88 ? 7.643 -2.665 0.695 1.00 92.81 88 LEU A O 1
ATOM 681 N N . ARG A 1 89 ? 5.494 -2.865 1.261 1.00 91.25 89 ARG A N 1
ATOM 682 C CA . ARG A 1 89 ? 5.790 -3.062 2.687 1.00 91.25 89 ARG A CA 1
ATOM 683 C C . ARG A 1 89 ? 6.277 -4.487 2.930 1.00 91.25 89 ARG A C 1
ATOM 685 O O . ARG A 1 89 ? 5.493 -5.423 2.796 1.00 91.25 89 ARG A O 1
ATOM 692 N N . ALA A 1 90 ? 7.511 -4.631 3.414 1.00 89.25 90 ALA A N 1
ATOM 693 C CA . ALA A 1 90 ? 8.091 -5.912 3.835 1.00 89.25 90 ALA A CA 1
ATOM 694 C C . ALA A 1 90 ? 7.200 -6.690 4.820 1.00 89.25 90 ALA A C 1
ATOM 696 O O . ALA A 1 90 ? 7.129 -7.918 4.778 1.00 89.25 90 ALA A O 1
ATOM 697 N N . THR A 1 91 ? 6.425 -5.971 5.640 1.00 89.00 91 THR A N 1
ATOM 698 C CA . THR A 1 91 ? 5.481 -6.576 6.581 1.00 89.00 91 THR A CA 1
ATOM 699 C C . THR A 1 91 ? 4.446 -7.464 5.894 1.00 89.00 91 THR A C 1
ATOM 701 O O . THR A 1 91 ? 4.065 -8.474 6.470 1.00 89.00 91 THR A O 1
ATOM 704 N N . ASN A 1 92 ? 4.016 -7.152 4.664 1.00 91.31 92 ASN A N 1
ATOM 705 C CA . ASN A 1 92 ? 3.049 -7.983 3.933 1.00 91.31 92 ASN A CA 1
ATOM 706 C C . ASN A 1 92 ? 3.603 -9.383 3.630 1.00 91.31 92 ASN A C 1
ATOM 708 O O . ASN A 1 92 ? 2.830 -10.336 3.585 1.00 91.31 92 ASN A O 1
ATOM 712 N N . ALA A 1 93 ? 4.924 -9.506 3.496 1.00 89.19 93 ALA A N 1
ATOM 713 C CA . ALA A 1 93 ? 5.643 -10.766 3.336 1.00 89.19 93 ALA A CA 1
ATOM 714 C C . ALA A 1 93 ? 6.090 -11.390 4.668 1.00 89.19 93 ALA A C 1
ATOM 716 O O . ALA A 1 93 ? 6.870 -12.339 4.685 1.00 89.19 93 ALA A O 1
ATOM 717 N N . GLY A 1 94 ? 5.653 -10.837 5.805 1.00 85.69 94 GLY A N 1
ATOM 718 C CA . GLY A 1 94 ? 6.126 -11.266 7.118 1.00 85.69 94 GLY A CA 1
ATOM 719 C C . GLY A 1 94 ? 7.614 -10.984 7.334 1.00 85.69 94 GLY A C 1
ATOM 720 O O . GLY A 1 94 ? 8.245 -11.666 8.133 1.00 85.69 94 GLY A O 1
ATOM 721 N N . LEU A 1 95 ? 8.193 -10.008 6.631 1.00 85.19 95 LEU A N 1
ATOM 722 C CA . LEU A 1 95 ? 9.604 -9.641 6.737 1.00 85.19 95 LEU A CA 1
ATOM 723 C C . LEU A 1 95 ? 9.765 -8.364 7.571 1.00 85.19 95 LEU A C 1
ATOM 725 O O . LEU A 1 95 ? 8.948 -7.442 7.495 1.00 85.19 95 LEU A O 1
ATOM 729 N N . ILE A 1 96 ? 10.842 -8.305 8.351 1.00 78.88 96 ILE A N 1
ATOM 730 C CA . ILE A 1 96 ? 11.295 -7.113 9.070 1.00 78.88 96 ILE A CA 1
ATOM 731 C C . ILE A 1 96 ? 12.557 -6.609 8.368 1.00 78.88 96 ILE A C 1
ATOM 733 O O . ILE A 1 96 ? 13.568 -7.311 8.313 1.00 78.88 96 ILE A O 1
ATOM 737 N N . GLU A 1 97 ? 12.490 -5.394 7.827 1.00 75.94 97 GLU A N 1
ATOM 738 C CA . GLU A 1 97 ? 13.638 -4.687 7.250 1.00 75.94 97 GLU A CA 1
ATOM 739 C C . GLU A 1 97 ? 14.196 -3.679 8.272 1.00 75.94 97 GLU A C 1
ATOM 741 O O . GLU A 1 97 ? 13.435 -2.912 8.865 1.00 75.94 97 GLU A O 1
ATOM 746 N N . GLN A 1 98 ? 15.519 -3.661 8.454 1.00 66.12 98 GLN A N 1
ATOM 747 C CA . GLN A 1 98 ? 16.266 -2.526 9.016 1.00 66.12 98 GLN A CA 1
ATOM 748 C C . GLN A 1 98 ? 17.413 -2.193 8.062 1.00 66.12 98 GLN A C 1
ATOM 750 O O . GLN A 1 98 ? 18.081 -3.103 7.576 1.00 66.12 98 GLN A O 1
ATOM 755 N N . ASP A 1 99 ? 17.638 -0.907 7.790 1.00 63.91 99 ASP A N 1
ATOM 756 C CA . ASP A 1 99 ? 18.737 -0.416 6.941 1.00 63.91 99 ASP A CA 1
ATOM 757 C C . ASP A 1 99 ? 18.872 -1.160 5.596 1.00 63.91 99 ASP A C 1
ATOM 759 O O . ASP A 1 99 ? 19.959 -1.592 5.208 1.00 63.91 99 ASP A O 1
ATOM 763 N N . ASP A 1 100 ? 17.741 -1.363 4.905 1.00 62.44 100 ASP A N 1
ATOM 764 C CA . ASP A 1 100 ? 17.635 -2.096 3.630 1.00 62.44 100 ASP A CA 1
ATOM 765 C C . ASP A 1 100 ? 18.106 -3.565 3.673 1.00 62.44 100 ASP A C 1
ATOM 767 O O . ASP A 1 100 ? 18.276 -4.209 2.633 1.00 62.44 100 ASP A O 1
ATOM 771 N N . LYS A 1 101 ? 18.275 -4.132 4.873 1.00 61.09 101 LYS A N 1
ATOM 772 C CA . LYS A 1 101 ? 18.602 -5.541 5.097 1.00 61.09 101 LYS A CA 1
ATOM 773 C C . LYS A 1 101 ? 17.434 -6.251 5.772 1.00 61.09 101 LYS A C 1
ATOM 775 O O . LYS A 1 101 ? 16.829 -5.745 6.716 1.00 61.09 101 LYS A O 1
ATOM 780 N N . PHE A 1 102 ? 17.120 -7.453 5.294 1.00 65.38 102 PHE A N 1
ATOM 781 C CA . PHE A 1 102 ? 16.150 -8.326 5.950 1.00 65.38 102 PHE A CA 1
ATOM 782 C C . PHE A 1 102 ? 16.760 -8.860 7.245 1.00 65.38 102 PHE A C 1
ATOM 784 O O . PHE A 1 102 ? 17.718 -9.629 7.210 1.00 65.38 102 PHE A O 1
ATOM 791 N N . VAL A 1 103 ? 16.222 -8.425 8.382 1.00 62.47 103 VAL A N 1
ATOM 792 C CA . VAL A 1 103 ? 16.771 -8.749 9.705 1.00 62.47 103 VAL A CA 1
ATOM 793 C C . VAL A 1 103 ? 16.081 -9.966 10.310 1.00 62.47 103 VAL A C 1
ATOM 795 O O . VAL A 1 103 ? 16.732 -10.786 10.952 1.00 62.47 103 VAL A O 1
ATOM 798 N N . SER A 1 104 ? 14.770 -10.115 10.111 1.00 67.19 104 SER A N 1
ATOM 799 C CA . SER A 1 104 ? 14.003 -11.202 10.729 1.00 67.19 104 SER A CA 1
ATOM 800 C C . SER A 1 104 ? 12.628 -11.401 10.083 1.00 67.19 104 SER A C 1
ATOM 802 O O . SER A 1 104 ? 12.214 -10.642 9.204 1.00 67.19 104 SER A O 1
ATOM 804 N N . ARG A 1 105 ? 11.918 -12.456 10.507 1.00 74.38 105 ARG A N 1
ATOM 805 C CA . ARG A 1 105 ? 10.522 -12.717 10.135 1.00 74.38 105 ARG A CA 1
ATOM 806 C C . ARG A 1 105 ? 9.581 -12.303 11.265 1.00 74.38 105 ARG A C 1
ATOM 808 O O . ARG A 1 105 ? 9.862 -12.561 12.434 1.00 74.38 105 ARG A O 1
ATOM 815 N N . ILE A 1 106 ? 8.463 -11.681 10.909 1.00 74.50 106 ILE A N 1
ATOM 816 C CA . ILE A 1 106 ? 7.372 -11.362 11.832 1.00 74.50 106 ILE A CA 1
ATOM 817 C C . ILE A 1 106 ? 6.680 -12.675 12.225 1.00 74.50 106 ILE A C 1
ATOM 819 O O . ILE A 1 106 ? 6.414 -13.498 11.349 1.00 74.50 106 ILE A O 1
ATOM 823 N N . PRO A 1 107 ? 6.342 -12.882 13.507 1.00 70.38 107 PRO A N 1
ATOM 824 C CA . PRO A 1 107 ? 5.537 -14.023 13.918 1.00 70.38 107 PRO A CA 1
ATOM 825 C C . PRO A 1 107 ? 4.145 -13.999 13.266 1.00 70.38 107 PRO A C 1
ATOM 827 O O . PRO A 1 107 ? 3.373 -13.061 13.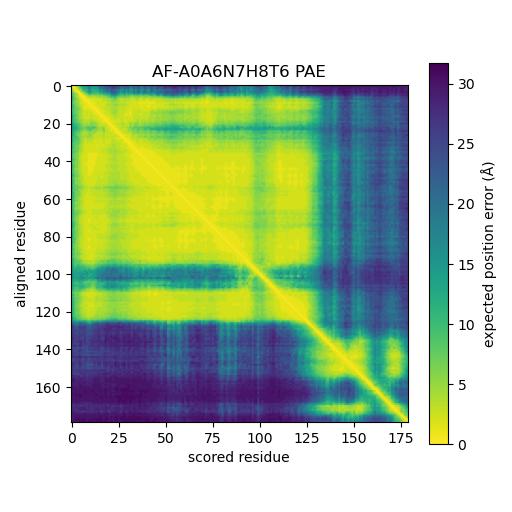478 1.00 70.38 107 PRO A O 1
ATOM 830 N N . GLY A 1 108 ? 3.804 -15.055 12.528 1.00 75.69 108 GLY A N 1
ATOM 831 C CA . GLY A 1 108 ? 2.482 -15.264 11.936 1.00 75.69 108 GLY A CA 1
ATOM 832 C C . GLY A 1 108 ? 2.517 -15.549 10.437 1.00 75.69 108 GLY A C 1
ATOM 833 O O . GLY A 1 108 ? 3.568 -15.498 9.805 1.00 75.69 108 GLY A O 1
ATOM 834 N N . GLU A 1 109 ? 1.344 -15.858 9.886 1.00 82.50 109 GLU A N 1
ATOM 835 C CA . GLU A 1 109 ? 1.195 -16.154 8.462 1.00 82.50 109 GLU A CA 1
ATOM 836 C C . GLU A 1 109 ? 1.325 -14.862 7.635 1.00 82.50 109 GLU A C 1
ATOM 838 O O . GLU A 1 109 ? 0.547 -13.910 7.856 1.00 82.50 109 GLU A O 1
ATOM 843 N N . PRO A 1 110 ? 2.278 -14.792 6.689 1.00 89.94 110 PRO A N 1
ATOM 844 C CA . PRO A 1 110 ? 2.410 -13.639 5.812 1.00 89.94 110 PRO A CA 1
ATOM 845 C C . PRO A 1 110 ? 1.133 -13.429 4.978 1.00 89.94 110 PRO A C 1
ATOM 847 O O . PRO A 1 110 ? 0.316 -14.329 4.779 1.00 89.94 110 PRO A O 1
ATOM 850 N N . ILE A 1 111 ? 0.894 -12.193 4.535 1.00 93.19 111 ILE A N 1
ATOM 851 C CA . ILE A 1 111 ? -0.251 -11.900 3.657 1.00 93.19 111 ILE A CA 1
ATOM 852 C C . ILE A 1 111 ? 0.051 -12.420 2.253 1.00 93.19 111 ILE A C 1
ATOM 854 O O . ILE A 1 111 ? -0.803 -13.065 1.650 1.00 93.19 111 ILE A O 1
ATOM 858 N N . ILE A 1 112 ? 1.264 -12.146 1.774 1.00 93.81 112 ILE A N 1
ATOM 859 C CA . ILE A 1 112 ? 1.796 -12.562 0.478 1.00 93.81 112 ILE A CA 1
ATOM 860 C C . ILE A 1 112 ? 3.038 -13.420 0.733 1.00 93.81 112 ILE A C 1
ATOM 862 O O . ILE A 1 112 ? 3.823 -13.099 1.622 1.00 93.81 112 ILE A O 1
ATOM 866 N N . ASP A 1 113 ? 3.244 -14.469 -0.060 1.00 91.75 113 ASP A N 1
ATOM 867 C CA . ASP A 1 113 ? 4.471 -15.265 0.002 1.00 91.75 113 ASP A CA 1
ATOM 868 C C . ASP A 1 113 ? 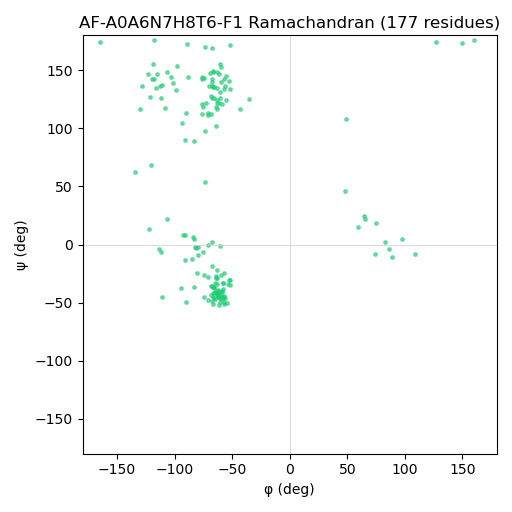5.730 -14.382 -0.215 1.00 91.75 113 ASP A C 1
ATOM 870 O O . ASP A 1 113 ? 5.728 -13.522 -1.107 1.00 91.75 113 ASP A O 1
ATOM 874 N N . PRO A 1 114 ? 6.813 -14.555 0.568 1.00 90.19 114 PRO A N 1
ATOM 875 C CA . PRO A 1 114 ? 8.054 -13.798 0.391 1.00 90.19 114 PRO A CA 1
ATOM 876 C C . PRO A 1 114 ? 8.624 -13.808 -1.035 1.00 90.19 114 PRO A C 1
ATOM 878 O O . PRO A 1 114 ? 9.162 -12.794 -1.483 1.00 90.19 114 PRO A O 1
ATOM 881 N N . GLU A 1 115 ? 8.487 -14.911 -1.769 1.00 90.25 115 GLU A N 1
ATOM 882 C CA . GLU A 1 115 ? 8.933 -15.026 -3.158 1.00 90.25 115 GLU A CA 1
ATOM 883 C C . GLU A 1 115 ? 8.091 -14.143 -4.092 1.00 90.25 115 GLU A C 1
ATOM 885 O O . GLU A 1 115 ? 8.624 -13.408 -4.929 1.00 90.25 115 GLU A O 1
ATOM 890 N N . VAL A 1 116 ? 6.767 -14.141 -3.908 1.00 93.12 116 VAL A N 1
ATOM 891 C CA . VAL A 1 116 ? 5.844 -13.267 -4.651 1.00 93.12 116 VAL A CA 1
ATOM 892 C C . VAL A 1 116 ? 6.141 -11.796 -4.348 1.00 93.12 116 VAL A C 1
ATOM 894 O O . VAL A 1 116 ? 6.161 -10.961 -5.257 1.00 93.12 116 VAL A O 1
ATOM 897 N N . PHE A 1 117 ? 6.443 -11.471 -3.091 1.00 93.69 117 PHE A N 1
ATOM 898 C CA . PHE A 1 117 ? 6.838 -10.122 -2.697 1.00 93.69 117 PHE A CA 1
ATOM 899 C C . PHE A 1 117 ? 8.143 -9.666 -3.365 1.00 93.69 117 PHE A C 1
ATOM 901 O O . PHE A 1 117 ? 8.209 -8.539 -3.865 1.00 93.69 117 PHE A O 1
ATOM 908 N N . GLU A 1 118 ? 9.162 -10.522 -3.452 1.00 90.88 118 GLU A N 1
ATOM 909 C CA . GLU A 1 118 ? 10.415 -10.165 -4.127 1.00 90.88 118 GLU A CA 1
ATOM 910 C C . GLU A 1 118 ? 10.215 -9.975 -5.641 1.00 90.88 118 GLU A C 1
ATOM 912 O O . GLU A 1 118 ? 10.767 -9.042 -6.240 1.00 90.88 118 GLU A O 1
ATOM 917 N N . ARG A 1 119 ? 9.347 -10.783 -6.266 1.00 92.56 119 ARG A N 1
ATOM 918 C CA . ARG A 1 119 ? 8.930 -10.590 -7.666 1.00 92.56 119 ARG A CA 1
ATOM 919 C C . ARG A 1 119 ? 8.227 -9.247 -7.865 1.00 92.56 119 ARG A C 1
ATOM 921 O O . ARG A 1 119 ? 8.565 -8.515 -8.799 1.00 92.56 119 ARG A O 1
ATOM 928 N N . LEU A 1 120 ? 7.307 -8.876 -6.972 1.00 92.81 120 LEU A N 1
ATOM 929 C CA . LEU A 1 120 ? 6.658 -7.560 -6.984 1.00 92.81 120 LEU A CA 1
ATOM 930 C C . LEU A 1 120 ? 7.677 -6.426 -6.830 1.00 92.81 120 LEU A C 1
ATOM 932 O O . LEU A 1 120 ? 7.651 -5.457 -7.595 1.00 92.81 120 LEU A O 1
ATOM 936 N N . ARG A 1 121 ? 8.604 -6.539 -5.873 1.00 90.94 121 ARG A N 1
ATOM 937 C CA . ARG A 1 121 ? 9.663 -5.544 -5.645 1.00 90.94 121 ARG A CA 1
ATOM 938 C C . ARG A 1 121 ? 10.525 -5.372 -6.892 1.00 90.94 121 ARG A C 1
ATOM 940 O O . ARG A 1 121 ? 10.778 -4.238 -7.308 1.00 90.94 121 ARG A O 1
ATOM 947 N N . SER A 1 122 ? 10.912 -6.475 -7.523 1.00 89.56 122 SER A N 1
ATOM 948 C CA . SER A 1 122 ? 11.673 -6.488 -8.773 1.00 89.56 122 SER A CA 1
ATOM 949 C C . SER A 1 122 ? 10.904 -5.841 -9.925 1.00 89.56 122 SER A C 1
ATOM 951 O O . SER A 1 122 ? 11.455 -4.981 -10.615 1.00 89.56 122 SER A O 1
ATOM 953 N N . MET A 1 123 ? 9.611 -6.146 -10.082 1.00 89.62 123 MET A N 1
ATOM 954 C CA . MET A 1 123 ? 8.737 -5.486 -11.058 1.00 89.62 123 MET A CA 1
ATOM 955 C C . MET A 1 123 ? 8.717 -3.963 -10.848 1.00 89.62 123 MET A C 1
ATOM 957 O O . MET A 1 123 ? 8.857 -3.199 -11.806 1.00 89.62 123 MET A O 1
ATOM 961 N N . TYR A 1 124 ? 8.571 -3.495 -9.605 1.00 87.69 124 TYR A N 1
ATOM 962 C CA . TYR A 1 124 ? 8.557 -2.062 -9.300 1.00 87.69 124 TYR A CA 1
ATOM 963 C C . TYR A 1 124 ? 9.916 -1.382 -9.507 1.00 87.69 124 TYR A C 1
ATOM 965 O O . TYR A 1 124 ? 9.936 -0.235 -9.960 1.00 87.69 124 TYR A O 1
ATOM 973 N N . LYS A 1 125 ? 11.034 -2.063 -9.213 1.00 82.75 125 LYS A N 1
ATOM 974 C CA . LYS A 1 125 ? 12.392 -1.575 -9.511 1.00 82.75 125 LYS A CA 1
ATOM 975 C C . LYS A 1 125 ? 12.615 -1.461 -11.021 1.00 82.75 125 LYS A C 1
ATOM 977 O O . LYS A 1 125 ? 13.024 -0.408 -11.492 1.00 82.75 125 LYS A O 1
ATOM 982 N N . GLY A 1 126 ? 12.244 -2.481 -11.797 1.00 68.94 126 GLY A N 1
ATOM 983 C CA . GLY A 1 126 ? 12.343 -2.459 -13.263 1.00 68.94 126 GLY A CA 1
ATOM 984 C C . GLY A 1 126 ? 11.473 -1.383 -13.927 1.00 68.94 126 GLY A C 1
ATOM 985 O O . GLY A 1 126 ? 11.759 -0.939 -15.040 1.00 68.94 126 GLY A O 1
ATOM 986 N N . ARG A 1 127 ? 10.425 -0.910 -13.236 1.00 61.12 127 ARG A N 1
ATOM 987 C CA . ARG A 1 127 ? 9.531 0.150 -13.719 1.00 61.12 127 ARG A CA 1
ATOM 988 C C . ARG A 1 127 ? 10.097 1.565 -13.548 1.00 61.12 127 ARG A C 1
ATOM 990 O O . ARG A 1 127 ? 9.463 2.505 -14.026 1.00 61.12 127 ARG A O 1
ATOM 997 N N . SER A 1 128 ? 11.284 1.755 -12.958 1.00 56.09 128 SER A N 1
ATOM 998 C CA . SER A 1 128 ? 12.023 3.025 -13.058 1.00 56.09 128 SER A CA 1
ATOM 999 C C . SER A 1 128 ? 12.627 3.192 -14.459 1.00 56.09 128 SER A C 1
ATOM 1001 O O . SER A 1 128 ? 13.828 3.393 -14.628 1.00 56.09 128 SER A O 1
ATOM 1003 N N . ARG A 1 129 ? 11.798 3.077 -15.500 1.00 53.16 129 ARG A N 1
ATOM 1004 C CA . ARG A 1 129 ? 12.183 3.522 -16.835 1.00 53.16 129 ARG A CA 1
ATOM 1005 C C . ARG A 1 129 ? 12.284 5.039 -16.732 1.00 53.16 129 ARG A C 1
ATOM 1007 O O . ARG A 1 129 ? 11.371 5.681 -16.209 1.00 53.16 129 ARG A O 1
ATOM 1014 N N . GLY A 1 130 ? 13.433 5.581 -17.132 1.00 56.75 130 GLY A N 1
ATOM 1015 C CA . GLY A 1 130 ? 13.674 7.020 -17.160 1.00 56.75 130 GLY A CA 1
ATOM 1016 C C . GLY A 1 130 ? 12.575 7.764 -17.920 1.00 56.75 130 GLY A C 1
ATOM 1017 O O . GLY A 1 130 ? 11.703 7.149 -18.535 1.00 56.75 130 GLY A O 1
ATOM 1018 N N . ARG A 1 131 ? 12.612 9.100 -17.846 1.00 53.09 131 ARG A N 1
ATOM 1019 C CA . ARG A 1 131 ? 11.642 10.005 -18.482 1.00 53.09 131 ARG A CA 1
ATOM 1020 C C . ARG A 1 131 ? 11.166 9.439 -19.834 1.00 53.09 131 ARG A C 1
ATOM 1022 O O . ARG A 1 131 ? 12.029 9.141 -20.660 1.00 53.09 131 ARG A O 1
ATOM 1029 N N . PRO A 1 132 ? 9.845 9.275 -20.057 1.00 53.81 132 PRO A N 1
AT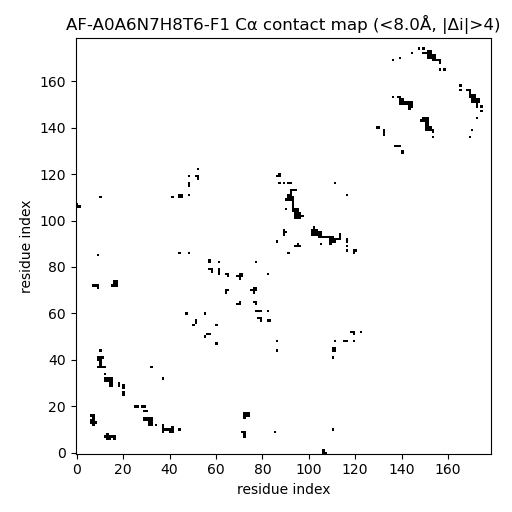OM 1030 C CA . PRO A 1 132 ? 9.343 8.747 -21.320 1.00 53.81 132 PRO A CA 1
ATOM 1031 C C . PRO A 1 132 ? 9.948 9.548 -22.472 1.00 53.81 132 PRO A C 1
ATOM 1033 O O . PRO A 1 132 ? 10.012 10.780 -22.398 1.00 53.81 132 PRO A O 1
ATOM 1036 N N . ILE A 1 133 ? 10.435 8.840 -23.494 1.00 55.00 133 ILE A N 1
ATOM 1037 C CA . ILE A 1 133 ? 10.981 9.462 -24.699 1.00 55.00 133 ILE A CA 1
ATOM 1038 C C . ILE A 1 133 ? 9.812 10.203 -25.343 1.00 55.00 133 ILE A C 1
ATOM 1040 O O . ILE A 1 133 ? 8.915 9.586 -25.908 1.00 55.00 133 ILE A O 1
ATOM 1044 N N . GLY A 1 134 ? 9.769 11.522 -25.174 1.00 57.69 134 GLY A N 1
ATOM 1045 C CA . GLY A 1 134 ? 8.790 12.342 -25.870 1.00 57.69 134 GLY A CA 1
ATOM 1046 C C . GLY A 1 134 ? 9.114 12.323 -27.358 1.00 57.69 134 GLY A C 1
ATOM 1047 O O . GLY A 1 134 ? 10.275 12.498 -27.720 1.00 57.69 134 GLY A O 1
ATOM 1048 N N . GLU A 1 135 ? 8.100 12.167 -28.208 1.00 61.00 135 GLU A N 1
ATOM 1049 C CA . GLU A 1 135 ? 8.242 12.151 -29.676 1.00 61.00 135 GLU A CA 1
ATOM 1050 C C . GLU A 1 135 ? 8.995 13.381 -30.208 1.00 61.00 135 GLU A C 1
ATOM 1052 O O . GLU A 1 135 ? 9.721 13.310 -31.193 1.00 61.00 135 GLU A O 1
ATOM 1057 N N . ARG A 1 136 ? 8.869 14.512 -29.503 1.00 60.75 136 ARG A N 1
ATOM 1058 C CA . ARG A 1 136 ? 9.479 15.795 -29.864 1.00 60.75 136 ARG A CA 1
ATOM 1059 C C . ARG A 1 136 ? 10.957 15.929 -29.482 1.00 60.75 136 ARG A C 1
ATOM 1061 O O . ARG A 1 136 ? 11.657 16.741 -30.073 1.00 60.75 136 ARG A O 1
ATOM 1068 N N . TYR A 1 137 ? 11.429 15.183 -28.485 1.00 66.56 137 TYR A N 1
ATOM 1069 C CA . TYR A 1 137 ? 12.763 15.361 -27.901 1.00 66.56 137 TYR A CA 1
ATOM 1070 C C . TYR A 1 137 ? 13.463 14.014 -27.732 1.00 66.56 137 TYR A C 1
ATOM 1072 O O . TYR A 1 137 ? 13.773 13.563 -26.622 1.00 66.56 137 TYR A O 1
ATOM 1080 N N . VAL A 1 138 ? 13.686 13.364 -28.872 1.00 65.38 138 VAL A N 1
ATOM 1081 C CA . VAL A 1 138 ? 14.396 12.090 -28.971 1.00 65.38 138 VAL A CA 1
ATOM 1082 C C . VAL A 1 138 ? 15.842 12.289 -28.508 1.00 65.38 138 VAL A C 1
ATOM 1084 O O . VAL A 1 138 ? 16.557 13.120 -29.056 1.00 65.38 138 VAL A O 1
ATOM 1087 N N . GLY A 1 139 ? 16.270 11.544 -27.484 1.00 69.00 139 GLY A N 1
ATOM 1088 C CA . GLY A 1 139 ? 17.643 11.596 -26.955 1.00 69.00 139 GLY A CA 1
ATOM 1089 C C . GLY A 1 139 ? 17.802 12.258 -25.581 1.00 69.00 139 GLY A C 1
ATOM 1090 O O . GLY A 1 139 ? 18.864 12.129 -24.964 1.00 69.00 139 GLY A O 1
ATOM 1091 N N . THR A 1 140 ? 16.749 12.881 -25.038 1.00 69.56 140 THR A N 1
ATOM 1092 C CA . THR A 1 140 ? 16.761 13.367 -23.647 1.00 69.56 140 THR A CA 1
ATOM 1093 C C . THR A 1 140 ? 16.968 12.201 -22.687 1.00 69.56 140 THR A C 1
ATOM 1095 O O . THR A 1 140 ? 16.224 11.225 -22.719 1.00 69.56 140 THR A O 1
ATOM 1098 N N . GLY A 1 141 ? 17.968 12.305 -21.811 1.00 67.19 141 GLY A N 1
ATOM 1099 C CA . GLY A 1 141 ? 18.298 11.219 -20.886 1.00 67.19 141 GLY A CA 1
ATOM 1100 C C . GLY A 1 141 ? 19.305 10.196 -21.432 1.00 67.19 141 GLY A C 1
ATOM 1101 O O . GLY A 1 141 ? 19.805 9.391 -20.651 1.00 67.19 141 GLY A O 1
ATOM 1102 N N . ILE A 1 142 ? 19.616 10.234 -22.735 1.00 77.94 142 ILE A N 1
ATOM 1103 C CA . ILE A 1 142 ? 20.499 9.275 -23.425 1.00 77.94 142 ILE A CA 1
ATOM 1104 C C . ILE A 1 142 ? 21.806 9.949 -23.854 1.00 77.94 142 ILE A C 1
ATOM 1106 O O . ILE A 1 142 ? 22.886 9.401 -23.643 1.00 77.94 142 ILE A O 1
ATOM 1110 N N . LEU A 1 143 ? 21.717 11.146 -24.439 1.00 80.12 143 LEU A N 1
ATOM 1111 C CA . LEU A 1 143 ? 22.886 11.889 -24.901 1.00 80.12 143 LEU A CA 1
ATOM 1112 C C . LEU A 1 143 ? 23.746 12.350 -23.719 1.00 80.12 143 LEU A C 1
ATOM 1114 O O . LEU A 1 143 ? 23.221 12.812 -22.704 1.00 80.12 143 LEU A O 1
ATOM 1118 N N . ARG A 1 144 ? 25.070 12.267 -23.866 1.00 82.75 144 ARG A N 1
ATOM 1119 C CA . ARG A 1 144 ? 26.049 12.723 -22.870 1.00 82.75 144 ARG A CA 1
ATOM 1120 C C . ARG A 1 144 ? 26.909 13.838 -23.447 1.00 82.75 144 ARG A C 1
ATOM 1122 O O . ARG A 1 144 ? 27.275 13.799 -24.616 1.00 82.75 144 ARG A O 1
ATOM 1129 N N . CYS A 1 145 ? 27.240 14.824 -22.622 1.00 80.25 145 CYS A N 1
ATOM 1130 C CA . CYS A 1 145 ? 28.187 15.870 -22.979 1.00 80.25 145 CYS A CA 1
ATOM 1131 C C . CYS A 1 145 ? 29.583 15.262 -23.152 1.00 80.25 145 CYS A C 1
ATOM 1133 O O . CYS A 1 145 ? 30.090 14.630 -22.228 1.00 80.25 145 CYS A O 1
ATOM 1135 N N . ALA A 1 146 ? 30.226 15.495 -24.295 1.00 77.94 146 ALA A N 1
ATOM 1136 C CA . ALA A 1 146 ? 31.595 15.037 -24.534 1.00 77.94 146 ALA A CA 1
ATOM 1137 C C . ALA A 1 146 ? 32.641 15.755 -23.656 1.00 77.94 146 ALA A C 1
ATOM 1139 O O . ALA A 1 146 ? 33.743 15.248 -23.491 1.00 77.94 146 ALA A O 1
ATOM 1140 N N . VAL A 1 147 ? 32.295 16.915 -23.082 1.00 82.88 147 VAL A N 1
ATOM 1141 C CA . VAL A 1 147 ? 33.197 17.719 -22.241 1.00 82.88 147 VAL A CA 1
ATOM 1142 C C . VAL A 1 147 ? 33.091 17.328 -20.765 1.00 82.88 147 VAL A C 1
ATOM 1144 O O . VAL A 1 147 ? 34.106 17.096 -20.121 1.00 82.88 147 VAL A O 1
ATOM 1147 N N . CYS A 1 148 ? 31.874 17.242 -20.213 1.00 83.12 148 CYS A N 1
ATOM 1148 C CA . CYS A 1 148 ? 31.665 16.995 -18.777 1.00 83.12 148 CYS A CA 1
ATOM 1149 C C . CYS A 1 148 ? 31.008 15.644 -18.442 1.00 83.12 148 CYS A C 1
ATOM 1151 O O . CYS A 1 148 ? 30.811 15.335 -17.272 1.00 83.12 148 CYS A O 1
ATOM 1153 N N . GLY A 1 149 ? 30.603 14.847 -19.436 1.00 80.31 149 GLY A N 1
ATOM 1154 C CA . GLY A 1 149 ? 29.977 13.532 -19.235 1.00 80.31 149 GLY A CA 1
ATOM 1155 C C . GLY A 1 149 ? 28.523 13.549 -18.738 1.00 80.31 149 GLY A C 1
ATOM 1156 O O . GLY A 1 149 ? 27.867 12.499 -18.726 1.00 80.31 149 GLY A O 1
ATOM 1157 N N . HIS A 1 150 ? 27.983 14.714 -18.363 1.00 80.44 150 HIS A N 1
ATOM 1158 C CA . HIS A 1 150 ? 26.599 14.843 -17.909 1.00 80.44 150 HIS A CA 1
ATOM 1159 C C . HIS A 1 150 ? 25.583 14.571 -19.016 1.00 80.44 150 HIS A C 1
ATOM 1161 O O . HIS A 1 150 ? 25.807 14.858 -20.193 1.00 80.44 150 HIS A O 1
ATOM 1167 N N . THR A 1 151 ? 24.425 14.059 -18.610 1.00 78.12 151 THR A N 1
ATOM 1168 C CA . THR A 1 151 ? 23.309 13.794 -19.513 1.00 78.12 151 THR A CA 1
ATOM 1169 C C . THR A 1 151 ? 22.707 15.096 -20.035 1.00 78.12 151 THR A C 1
ATOM 1171 O O . THR A 1 151 ? 22.332 15.979 -19.260 1.00 78.12 151 THR A O 1
ATOM 1174 N N . LEU A 1 152 ? 22.586 15.212 -21.356 1.00 76.56 152 LEU A N 1
ATOM 1175 C CA . LEU A 1 152 ? 21.983 16.371 -22.003 1.00 76.56 152 LEU A CA 1
ATOM 1176 C C . LEU A 1 152 ? 20.462 16.342 -21.839 1.00 76.56 152 LEU A C 1
ATOM 1178 O O . LEU A 1 152 ? 19.816 15.289 -21.882 1.00 76.56 152 LEU A O 1
ATOM 1182 N N . SER A 1 153 ? 19.884 17.525 -21.653 1.00 70.69 153 SER A N 1
ATOM 1183 C CA . SER A 1 153 ? 18.437 17.708 -21.581 1.00 70.69 153 SER A CA 1
ATOM 1184 C C . SER A 1 153 ? 17.960 18.464 -22.800 1.00 70.69 153 SER A C 1
ATOM 1186 O O . SER A 1 153 ? 18.559 19.480 -23.152 1.00 70.69 153 SER A O 1
ATOM 1188 N N . ALA A 1 154 ? 16.847 18.036 -23.389 1.00 71.06 154 ALA A N 1
ATOM 1189 C CA . ALA A 1 154 ? 16.207 18.893 -24.360 1.00 71.06 154 ALA A CA 1
ATOM 1190 C C . ALA A 1 154 ? 15.624 20.147 -23.709 1.00 71.06 154 ALA A C 1
ATOM 1192 O O . ALA A 1 154 ? 15.075 20.107 -22.598 1.00 71.06 154 ALA A O 1
ATOM 1193 N N . VAL A 1 155 ? 15.737 21.258 -24.423 1.00 63.62 155 VAL A N 1
ATOM 1194 C CA . VAL A 1 155 ? 15.074 22.519 -24.104 1.00 63.62 155 VAL A CA 1
ATOM 1195 C C . VAL A 1 155 ? 14.109 22.843 -25.227 1.00 63.62 155 VAL A C 1
ATOM 1197 O O . VAL A 1 155 ? 14.432 22.732 -26.406 1.00 63.62 155 VAL A O 1
ATOM 1200 N N . ALA A 1 156 ? 12.898 23.241 -24.851 1.00 56.97 156 ALA A N 1
ATOM 1201 C CA . ALA A 1 156 ? 11.967 23.810 -25.802 1.00 56.97 156 ALA A CA 1
ATOM 1202 C C . ALA A 1 156 ? 12.449 25.222 -26.131 1.00 56.97 156 ALA A C 1
ATOM 1204 O O . ALA A 1 156 ? 12.181 26.155 -25.376 1.00 56.97 156 ALA A O 1
ATOM 1205 N N . HIS A 1 157 ? 13.162 25.387 -27.242 1.00 55.56 157 HIS A N 1
ATOM 1206 C CA . HIS A 1 157 ? 13.288 26.712 -27.822 1.00 55.56 157 HIS A CA 1
ATOM 1207 C C . HIS A 1 157 ? 11.893 27.080 -28.347 1.00 55.56 157 HIS A C 1
ATOM 1209 O O . HIS A 1 157 ? 11.386 26.434 -29.264 1.00 55.56 157 HIS A O 1
ATOM 1215 N N . GLN A 1 158 ? 11.221 28.070 -27.750 1.00 51.25 158 GLN A N 1
ATOM 1216 C CA . GLN A 1 158 ? 10.191 28.774 -28.511 1.00 51.25 158 GLN A CA 1
ATOM 1217 C C . GLN A 1 158 ? 10.945 29.468 -29.649 1.00 51.25 158 GLN A C 1
ATOM 1219 O O . GLN A 1 158 ? 11.866 30.241 -29.352 1.00 51.25 158 GLN A O 1
ATOM 1224 N N . PRO A 1 159 ? 10.667 29.159 -30.925 1.00 44.22 159 PRO A N 1
ATOM 1225 C CA . PRO A 1 159 ? 11.283 29.906 -32.001 1.00 44.22 159 PRO A CA 1
ATOM 1226 C C . PRO A 1 159 ? 10.793 31.347 -31.866 1.00 44.22 159 PRO A C 1
ATOM 1228 O O . PRO A 1 159 ? 9.597 31.618 -31.958 1.00 44.22 159 PRO A O 1
ATOM 1231 N N . ARG A 1 160 ? 11.718 32.272 -31.604 1.00 44.78 160 ARG A N 1
ATOM 1232 C CA . ARG A 1 160 ? 11.500 33.656 -32.016 1.00 44.78 160 ARG A CA 1
ATOM 1233 C C . ARG A 1 160 ? 11.439 33.597 -33.542 1.00 44.78 160 ARG A C 1
ATOM 1235 O O . ARG A 1 160 ? 12.325 32.997 -34.149 1.00 44.78 160 ARG A O 1
ATOM 1242 N N . LEU A 1 161 ? 10.353 34.093 -34.134 1.00 49.97 161 LEU A N 1
ATOM 1243 C CA . LEU A 1 161 ? 10.029 33.981 -35.568 1.00 49.97 161 LEU A CA 1
ATOM 1244 C C . LEU A 1 161 ? 11.079 34.638 -36.494 1.00 49.97 161 LEU A C 1
ATOM 1246 O O . LEU A 1 161 ? 10.965 34.580 -37.712 1.00 49.97 161 LEU A O 1
ATOM 1250 N N . ASP A 1 162 ? 12.105 35.239 -35.906 1.00 51.16 162 ASP A N 1
ATOM 1251 C CA . ASP A 1 162 ? 13.022 36.215 -36.465 1.00 51.16 162 ASP A CA 1
ATOM 1252 C C . ASP A 1 162 ? 14.507 35.787 -36.404 1.00 51.16 162 ASP A C 1
ATOM 1254 O O . ASP A 1 162 ? 15.386 36.600 -36.679 1.00 51.16 162 ASP A O 1
ATOM 1258 N N . SER A 1 163 ? 14.828 34.514 -36.115 1.00 44.06 163 SER A N 1
ATOM 1259 C CA . SER A 1 163 ? 16.222 34.023 -36.142 1.00 44.06 163 SER A CA 1
ATOM 1260 C C . SER A 1 163 ? 16.448 32.847 -37.113 1.00 44.06 163 SER A C 1
ATOM 1262 O O . SER A 1 163 ? 15.769 31.824 -36.996 1.00 44.06 163 SER A O 1
ATOM 1264 N N . PRO A 1 164 ? 17.432 32.928 -38.039 1.00 46.56 164 PRO A N 1
ATOM 1265 C CA . PRO A 1 164 ? 17.727 31.874 -39.019 1.00 46.56 164 PRO A CA 1
ATOM 1266 C C . PRO A 1 164 ? 18.368 30.604 -38.419 1.00 46.56 164 PRO A C 1
ATOM 1268 O O . PRO A 1 164 ? 18.616 29.644 -39.144 1.00 46.56 164 PRO A O 1
ATOM 1271 N N . THR A 1 165 ? 18.607 30.559 -37.104 1.00 47.81 165 THR A N 1
ATOM 1272 C CA . THR A 1 165 ? 19.320 29.465 -36.415 1.00 47.81 165 THR A CA 1
ATOM 1273 C C . THR A 1 165 ? 18.400 28.551 -35.590 1.00 47.81 165 THR A C 1
ATOM 1275 O O . THR A 1 165 ? 18.845 27.870 -34.670 1.00 47.81 165 THR A O 1
ATOM 1278 N N . ALA A 1 166 ? 17.101 28.504 -35.899 1.00 45.84 166 ALA A N 1
ATOM 1279 C CA . ALA A 1 166 ? 16.085 27.813 -35.091 1.00 45.84 166 ALA A CA 1
ATOM 1280 C C . ALA A 1 166 ? 16.185 26.265 -35.039 1.00 45.84 166 ALA A C 1
ATOM 1282 O O . ALA A 1 166 ? 15.341 25.627 -34.412 1.00 45.84 166 ALA A O 1
ATOM 1283 N N . LEU A 1 167 ? 17.191 25.648 -35.671 1.00 45.56 167 LEU A N 1
ATOM 1284 C CA . LEU A 1 167 ? 17.356 24.187 -35.730 1.00 45.56 167 LEU A CA 1
ATOM 1285 C C . LEU A 1 167 ? 18.567 23.631 -34.959 1.00 45.56 167 LEU A C 1
ATOM 1287 O O . LEU A 1 167 ? 18.684 22.412 -34.865 1.00 45.56 167 LEU A O 1
ATOM 1291 N N . ALA A 1 168 ? 19.461 24.461 -34.410 1.00 47.47 168 ALA A N 1
ATOM 1292 C CA . ALA A 1 168 ? 20.761 23.956 -33.949 1.00 47.47 168 ALA A CA 1
ATOM 1293 C C . ALA A 1 168 ? 20.767 23.332 -32.536 1.00 47.47 168 ALA A C 1
ATOM 1295 O O . ALA A 1 168 ? 21.418 22.309 -32.343 1.00 47.47 168 ALA A O 1
ATOM 1296 N N . ASP A 1 169 ? 20.008 23.852 -31.565 1.00 54.25 169 ASP A N 1
ATOM 1297 C CA . ASP A 1 169 ? 20.233 23.496 -30.151 1.00 54.25 169 ASP A CA 1
ATOM 1298 C C . ASP A 1 169 ? 19.014 22.860 -29.473 1.00 54.25 169 ASP A C 1
ATOM 1300 O O . ASP A 1 169 ? 18.391 23.421 -28.570 1.00 54.25 169 ASP A O 1
ATOM 1304 N N . LEU A 1 170 ? 18.664 21.641 -29.897 1.00 61.47 170 LEU A N 1
ATOM 1305 C CA . LEU A 1 170 ? 17.573 20.886 -29.271 1.00 61.47 170 LEU A CA 1
ATOM 1306 C C . LEU A 1 170 ? 17.968 20.306 -27.900 1.00 61.47 170 LEU A C 1
ATOM 1308 O O . LEU A 1 170 ? 17.092 20.090 -27.069 1.00 61.47 170 LEU A O 1
ATOM 1312 N N . HIS A 1 171 ? 19.262 20.048 -27.661 1.00 67.00 171 HIS A N 1
ATOM 1313 C CA . HIS A 1 171 ? 19.788 19.400 -26.452 1.00 67.00 171 HIS A CA 1
ATOM 1314 C C . HIS A 1 171 ? 20.941 20.199 -25.846 1.00 67.00 171 HIS A C 1
ATOM 1316 O O . HIS A 1 171 ? 22.007 20.308 -26.441 1.00 67.00 171 HIS A O 1
ATOM 1322 N N . VAL A 1 172 ? 20.748 20.695 -24.623 1.00 68.88 172 VAL A N 1
ATOM 1323 C CA . VAL A 1 172 ? 21.725 21.544 -23.933 1.00 68.88 172 VAL A CA 1
ATOM 1324 C C . VAL A 1 172 ? 22.279 20.872 -22.683 1.00 68.88 172 VAL A C 1
ATOM 1326 O O . VAL A 1 172 ? 21.597 20.122 -21.972 1.00 68.88 172 VAL A O 1
ATOM 1329 N N . CYS A 1 173 ? 23.543 21.172 -22.400 1.00 69.38 173 CYS A N 1
ATOM 1330 C CA . CYS A 1 173 ? 24.196 20.811 -21.154 1.00 69.38 173 CYS A CA 1
ATOM 1331 C C . CYS A 1 173 ? 23.989 21.942 -20.138 1.00 69.38 173 CYS A C 1
ATOM 1333 O O . CYS A 1 173 ? 24.523 23.028 -20.314 1.00 69.38 173 CYS A O 1
ATOM 1335 N N . ARG A 1 174 ? 23.229 21.705 -19.062 1.00 65.06 174 ARG A N 1
ATOM 1336 C CA . ARG A 1 174 ? 22.974 22.726 -18.022 1.00 65.06 174 ARG A CA 1
ATOM 1337 C C . ARG A 1 174 ? 24.085 22.868 -16.975 1.00 65.06 174 ARG A C 1
ATOM 1339 O O . ARG A 1 174 ? 23.956 23.700 -16.087 1.00 65.06 174 ARG A O 1
ATOM 1346 N N . SER A 1 175 ? 25.144 22.057 -17.037 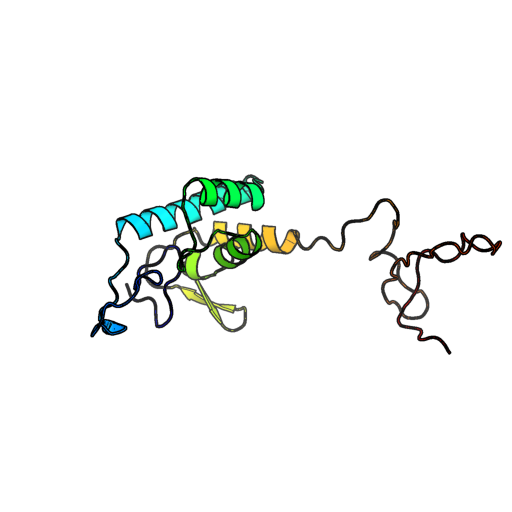1.00 59.38 175 SER A N 1
ATOM 1347 C CA . SER A 1 175 ? 26.269 22.174 -16.096 1.00 59.38 175 SER A CA 1
ATOM 1348 C C . SER A 1 175 ? 27.307 23.207 -16.523 1.00 59.38 175 SER A C 1
ATOM 1350 O O . SER A 1 175 ? 28.174 23.551 -15.730 1.00 59.38 175 SER A O 1
ATOM 1352 N N . VAL A 1 176 ? 27.237 23.683 -17.767 1.00 52.56 176 VAL A N 1
ATOM 1353 C CA . VAL A 1 176 ? 27.957 24.876 -18.210 1.00 52.56 176 VAL A CA 1
ATOM 1354 C C . VAL A 1 176 ? 26.994 26.034 -17.981 1.00 52.56 176 VAL A C 1
ATOM 1356 O O . VAL A 1 176 ? 26.122 26.307 -18.801 1.00 52.56 176 VAL A O 1
ATOM 1359 N N . GLY A 1 177 ? 27.057 26.625 -16.788 1.00 42.38 177 GLY A N 1
ATOM 1360 C CA . GLY A 1 177 ? 26.410 27.907 -16.545 1.00 42.38 177 GLY A CA 1
ATOM 1361 C C . GLY A 1 177 ? 26.959 28.918 -17.547 1.00 42.38 177 GLY A C 1
ATOM 1362 O O . GLY A 1 177 ? 28.164 28.953 -17.785 1.00 42.38 177 GLY A O 1
ATOM 1363 N N . SER A 1 178 ? 26.061 29.681 -18.157 1.00 38.12 178 SER A N 1
ATOM 1364 C CA . SER A 1 178 ? 26.363 30.858 -18.966 1.00 38.12 178 SER A CA 1
ATOM 1365 C C . SER A 1 178 ? 27.424 31.725 -18.282 1.00 38.12 178 SER A C 1
ATOM 1367 O O . SER A 1 178 ? 27.184 32.220 -17.178 1.00 38.12 178 SER A O 1
ATOM 1369 N N . ALA A 1 179 ? 28.574 31.858 -18.942 1.00 33.03 179 ALA A N 1
ATOM 1370 C CA . ALA A 1 179 ? 29.483 32.986 -18.786 1.00 33.03 179 ALA A CA 1
ATOM 1371 C C . ALA A 1 179 ? 29.082 34.067 -19.795 1.00 33.03 179 ALA A C 1
ATOM 1373 O O . ALA A 1 179 ? 28.659 33.679 -20.911 1.00 33.03 179 ALA A O 1
#